Protein AF-W7E388-F1 (afdb_monomer)

Secondary structure (DSSP, 8-state):
--------HHHHHHHHHHHS---B-----EE-TTS-EEEE--BSSEEEEEE-TT--EEEEEEES---PPPTT---SEEEEEEEGGGTEEEEEETTTTEEEEEETTSSS---EEPEEES--TT-S----SEEE--TTSTT--EEEEEETTSTTT-EEEEEE-SSTTSEEEEEEEEE---GGGTT-EEEEEEEETTEEEEEEE-TTSSS-TTS-------PPEE-HHHHHHHHGGGT-----

Structure (mmCIF, N/CA/C/O backbone):
data_AF-W7E388-F1
#
_entry.id   AF-W7E388-F1
#
loop_
_atom_site.group_PDB
_atom_site.id
_atom_site.type_symbol
_atom_site.label_atom_id
_atom_site.label_alt_id
_atom_site.label_comp_id
_atom_site.label_asym_id
_atom_site.label_entity_id
_atom_site.label_seq_id
_atom_site.pdbx_PDB_ins_code
_atom_site.Cartn_x
_atom_site.Cartn_y
_atom_site.Cartn_z
_atom_site.occupancy
_atom_site.B_iso_or_equiv
_atom_site.auth_seq_id
_atom_site.auth_comp_id
_atom_site.auth_asym_id
_atom_site.auth_atom_id
_atom_site.pdbx_PDB_model_num
ATOM 1 N N . LYS A 1 1 ? -23.191 -12.454 -6.436 1.00 63.72 1 LYS A N 1
ATOM 2 C CA . LYS A 1 1 ? -23.818 -12.302 -5.099 1.00 63.72 1 LYS A CA 1
ATOM 3 C C . LYS A 1 1 ? -23.117 -11.145 -4.405 1.00 63.72 1 LYS A C 1
ATOM 5 O O . LYS A 1 1 ? -21.899 -11.193 -4.328 1.00 63.72 1 LYS A O 1
ATOM 10 N N . VAL A 1 2 ? -23.842 -10.106 -3.989 1.00 71.12 2 VAL A N 1
ATOM 11 C CA . VAL A 1 2 ? -23.267 -9.022 -3.173 1.00 71.12 2 VAL A CA 1
ATOM 12 C C . VAL A 1 2 ? -23.053 -9.572 -1.765 1.00 71.12 2 VAL A C 1
ATOM 14 O O . VAL A 1 2 ? -23.966 -10.197 -1.226 1.00 71.12 2 VAL A O 1
ATOM 17 N N . VAL A 1 3 ? -21.842 -9.422 -1.225 1.00 80.44 3 VAL A N 1
ATOM 18 C CA . VAL A 1 3 ? -21.468 -9.990 0.083 1.00 80.44 3 VAL A CA 1
ATOM 19 C C . VAL A 1 3 ? -21.814 -9.021 1.220 1.00 80.44 3 VAL A C 1
ATOM 21 O O . VAL A 1 3 ? -22.307 -9.467 2.246 1.00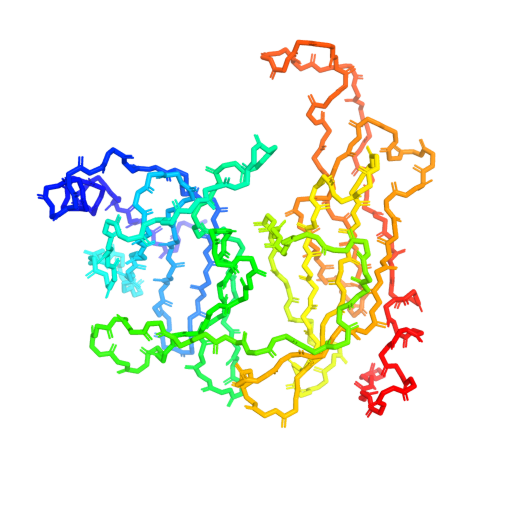 80.44 3 VAL A O 1
ATOM 24 N N . PHE A 1 4 ? -21.669 -7.712 0.984 1.00 87.88 4 PHE A N 1
ATOM 25 C CA . PHE A 1 4 ? -22.205 -6.618 1.802 1.00 87.88 4 PHE A CA 1
ATOM 26 C C . PHE A 1 4 ? -22.311 -5.334 0.954 1.00 87.88 4 PHE A C 1
ATOM 28 O O . PHE A 1 4 ? -21.778 -5.270 -0.158 1.00 87.88 4 PHE A O 1
ATOM 35 N N . LYS A 1 5 ? -22.999 -4.311 1.471 1.00 91.69 5 LYS A N 1
ATOM 36 C CA . LYS A 1 5 ? -23.001 -2.945 0.930 1.00 91.69 5 LYS A CA 1
ATOM 37 C C . LYS A 1 5 ? -22.758 -1.986 2.091 1.00 91.69 5 LYS A C 1
ATOM 39 O O . LYS A 1 5 ? -23.443 -2.088 3.099 1.00 91.69 5 LYS A O 1
ATOM 44 N N . ALA A 1 6 ? -21.826 -1.058 1.920 1.00 94.69 6 ALA A N 1
ATOM 45 C CA . ALA A 1 6 ? -21.515 -0.020 2.895 1.00 94.69 6 ALA A CA 1
ATOM 46 C C . ALA A 1 6 ? -21.690 1.360 2.247 1.00 94.69 6 ALA A C 1
ATOM 48 O O . ALA A 1 6 ? -21.279 1.558 1.102 1.00 94.69 6 ALA A O 1
ATOM 49 N N . ASP A 1 7 ? -22.318 2.296 2.958 1.00 95.56 7 ASP A N 1
ATOM 50 C CA . ASP A 1 7 ? -22.451 3.693 2.536 1.00 95.56 7 ASP A CA 1
ATOM 51 C C . ASP A 1 7 ? -21.439 4.557 3.297 1.00 95.56 7 ASP A C 1
ATOM 53 O O . ASP A 1 7 ? -21.481 4.658 4.522 1.00 95.56 7 ASP A O 1
ATOM 57 N N . LEU A 1 8 ? -20.515 5.173 2.562 1.00 97.12 8 LEU A N 1
ATOM 58 C CA . LEU A 1 8 ? -19.443 5.997 3.120 1.00 97.12 8 LEU A CA 1
ATOM 59 C C . LEU A 1 8 ? -19.825 7.482 3.232 1.00 97.12 8 LEU A C 1
ATOM 61 O O . LEU A 1 8 ? -19.011 8.277 3.694 1.00 97.12 8 LEU A O 1
ATOM 65 N N . THR A 1 9 ? -21.040 7.875 2.834 1.00 96.31 9 THR A N 1
ATOM 66 C CA . THR A 1 9 ? -21.463 9.285 2.794 1.00 96.31 9 THR A CA 1
ATOM 67 C C . THR A 1 9 ? -21.362 9.949 4.168 1.00 96.31 9 THR A C 1
ATOM 69 O O . THR A 1 9 ? -20.736 11.002 4.292 1.00 96.31 9 THR A O 1
ATOM 72 N N . GLU A 1 10 ? -21.902 9.320 5.220 1.00 96.81 10 GLU A N 1
ATOM 73 C CA . GLU A 1 10 ? -21.838 9.889 6.577 1.00 96.81 10 GLU A CA 1
ATOM 74 C C . GLU A 1 10 ? -20.414 9.875 7.142 1.00 96.81 10 GLU A C 1
ATOM 76 O O . GLU A 1 10 ? -20.035 10.791 7.869 1.00 96.81 10 GLU A O 1
ATOM 81 N N . PHE A 1 11 ? -19.591 8.888 6.773 1.00 97.69 11 PHE A N 1
ATOM 82 C CA . PHE A 1 11 ? -18.170 8.880 7.123 1.00 97.69 11 PHE A CA 1
ATOM 83 C C . PHE A 1 11 ? -17.456 10.107 6.538 1.00 97.69 11 PHE A C 1
ATOM 85 O O . PHE A 1 11 ? -16.829 10.860 7.283 1.00 97.69 11 PHE A O 1
ATOM 92 N N . LEU A 1 12 ? -17.609 10.368 5.236 1.00 97.62 12 LEU A N 1
ATOM 93 C CA . LEU A 1 12 ? -17.003 11.532 4.580 1.00 97.62 12 LEU A CA 1
ATOM 94 C C . LEU A 1 12 ? -17.521 12.854 5.172 1.00 97.62 12 LEU A C 1
ATOM 96 O O . LEU A 1 12 ? -16.734 13.766 5.435 1.00 97.62 12 LEU A O 1
ATOM 100 N N . ALA A 1 13 ? -18.828 12.947 5.441 1.00 97.12 13 ALA A N 1
ATOM 101 C CA . ALA A 1 13 ? -19.434 14.115 6.077 1.00 97.12 13 ALA A CA 1
ATOM 102 C C . ALA A 1 13 ? -18.913 14.336 7.507 1.00 97.12 13 ALA A C 1
ATOM 104 O O . ALA A 1 13 ? -18.642 15.474 7.898 1.00 97.12 13 ALA A O 1
ATOM 105 N N . THR A 1 14 ? -18.738 13.261 8.278 1.00 97.62 14 THR A N 1
ATOM 106 C CA . THR A 1 14 ? -18.179 13.309 9.635 1.00 97.62 14 THR A CA 1
ATOM 107 C C . THR A 1 14 ? -16.731 13.780 9.607 1.00 97.62 14 THR A C 1
ATOM 109 O O . THR A 1 14 ? -16.392 14.728 10.312 1.00 97.62 14 THR A O 1
ATOM 112 N N . VAL A 1 15 ? -15.894 13.215 8.731 1.00 97.56 15 VAL A N 1
ATOM 113 C CA . VAL A 1 15 ? -14.493 13.638 8.583 1.00 97.56 15 VAL A CA 1
ATOM 114 C C . VAL A 1 15 ? -14.403 15.120 8.218 1.00 97.56 15 VAL A C 1
ATOM 116 O O . VAL A 1 15 ? -13.640 15.858 8.840 1.00 97.56 15 VAL A O 1
ATOM 119 N N . GLN A 1 16 ? -15.208 15.595 7.265 1.00 97.12 16 GLN A N 1
ATOM 120 C CA . GLN A 1 16 ? -15.262 17.015 6.902 1.00 97.12 16 GLN A CA 1
ATOM 121 C C . GLN A 1 16 ? -15.661 17.902 8.092 1.00 97.12 16 GLN A C 1
ATOM 123 O O . GLN A 1 16 ? -15.082 18.976 8.275 1.00 97.12 16 GLN A O 1
ATOM 128 N N . ARG A 1 17 ? -16.634 17.470 8.902 1.00 97.31 17 ARG A N 1
ATOM 129 C CA . ARG A 1 17 ? -17.118 18.202 10.083 1.00 97.31 17 ARG A CA 1
ATOM 130 C C . ARG A 1 17 ? -16.056 18.283 11.182 1.00 97.31 17 ARG A C 1
ATOM 132 O O . ARG A 1 17 ? -15.898 19.334 11.791 1.00 97.31 17 ARG A O 1
ATOM 139 N N . GLU A 1 18 ? -15.325 17.196 11.414 1.00 96.25 18 GLU A N 1
ATOM 140 C CA . GLU A 1 18 ? -14.308 17.093 12.469 1.00 96.25 18 GLU A CA 1
ATOM 141 C C . GLU A 1 18 ? -12.978 17.755 12.095 1.00 96.25 18 GLU A C 1
ATOM 143 O O . GLU A 1 18 ? -12.290 18.311 12.949 1.00 96.25 18 GLU A O 1
ATOM 148 N N . THR A 1 19 ? -12.595 17.690 10.819 1.00 96.56 19 THR A N 1
ATOM 149 C CA . THR A 1 19 ? -11.269 18.134 10.358 1.00 96.56 19 THR A CA 1
ATOM 150 C C . THR A 1 19 ? -11.290 19.487 9.655 1.00 96.56 19 THR A C 1
ATOM 152 O O . THR A 1 19 ? -10.245 20.130 9.546 1.00 96.56 19 THR A O 1
ATOM 155 N N . GLY A 1 20 ? -12.455 19.916 9.160 1.00 95.94 20 GLY A N 1
ATOM 156 C CA . GLY A 1 20 ? -12.592 21.078 8.284 1.00 95.94 20 GLY A CA 1
ATOM 157 C C . GLY A 1 20 ? -12.127 20.838 6.842 1.00 95.94 20 GLY A C 1
ATOM 158 O O . GLY A 1 20 ? -12.204 21.759 6.032 1.00 95.94 20 GLY A O 1
ATOM 159 N N . LEU A 1 21 ? -11.689 19.624 6.484 1.00 93.94 21 LEU A N 1
ATOM 160 C CA . LEU A 1 21 ? -11.141 19.305 5.162 1.00 93.94 21 LEU A CA 1
ATOM 161 C C . LEU A 1 21 ? -12.102 18.467 4.312 1.00 93.94 21 LEU A C 1
ATOM 163 O O . LEU A 1 21 ? -12.565 17.404 4.736 1.00 93.94 21 LEU A O 1
ATOM 167 N N . ALA A 1 22 ? -12.312 18.903 3.068 1.00 91.38 22 ALA A N 1
ATOM 168 C CA . ALA A 1 22 ? -13.021 18.114 2.065 1.00 91.38 22 ALA A CA 1
ATOM 169 C C . ALA A 1 22 ? -12.192 16.882 1.738 1.00 91.38 22 ALA A C 1
ATOM 171 O O . ALA A 1 22 ? -11.027 16.999 1.363 1.00 91.38 22 ALA A O 1
ATOM 172 N N . THR A 1 23 ? -12.793 15.712 1.931 1.00 93.25 23 THR A N 1
ATOM 173 C CA . THR A 1 23 ? -12.083 14.436 1.929 1.00 93.25 23 THR A CA 1
ATOM 174 C C . THR A 1 23 ? -12.752 13.463 0.963 1.00 93.25 23 THR A C 1
ATOM 176 O O . THR A 1 23 ? -13.979 13.394 0.905 1.00 93.25 23 THR A O 1
ATOM 179 N N . ASN A 1 24 ? -11.952 12.748 0.169 1.00 93.12 24 ASN A N 1
ATOM 180 C CA . ASN A 1 24 ? -12.401 11.751 -0.808 1.00 93.12 24 ASN A CA 1
ATOM 181 C C . ASN A 1 24 ? -11.230 10.805 -1.162 1.00 93.12 24 ASN A C 1
ATOM 183 O O . ASN A 1 24 ? -10.229 10.761 -0.450 1.00 93.12 24 ASN A O 1
ATOM 187 N N . GLY A 1 25 ? -11.330 10.058 -2.263 1.00 92.31 25 GLY A N 1
ATOM 188 C CA . GLY A 1 25 ? -10.296 9.121 -2.702 1.00 92.31 25 GLY A CA 1
ATOM 189 C C . GLY A 1 25 ? -10.423 7.784 -1.989 1.00 92.31 25 GLY A C 1
ATOM 190 O O . GLY A 1 25 ? -9.479 7.326 -1.359 1.00 92.31 25 GLY A O 1
ATOM 191 N N . ILE A 1 26 ? -11.615 7.192 -2.044 1.00 94.38 26 ILE A N 1
ATOM 192 C CA . ILE A 1 26 ? -11.847 5.823 -1.588 1.00 94.38 26 ILE A CA 1
ATOM 193 C C . ILE A 1 26 ? -11.279 4.873 -2.646 1.00 94.38 26 ILE A C 1
ATOM 195 O O . ILE A 1 26 ? -11.956 4.580 -3.631 1.00 94.38 26 ILE A O 1
ATOM 199 N N . GLN A 1 27 ? -10.022 4.463 -2.480 1.00 90.06 27 GLN A N 1
ATOM 200 C CA . GLN A 1 27 ? -9.289 3.725 -3.519 1.00 90.06 27 GLN A CA 1
ATOM 201 C C . GLN A 1 27 ? -8.832 2.319 -3.118 1.00 90.06 27 GLN A C 1
ATOM 203 O O . GLN A 1 27 ? -8.543 1.523 -4.005 1.00 90.06 27 GLN A O 1
ATOM 208 N N . ASP A 1 28 ? -8.795 1.996 -1.821 1.00 94.75 28 ASP A N 1
ATOM 209 C CA . ASP A 1 28 ? -8.298 0.703 -1.335 1.00 94.75 28 ASP A CA 1
ATOM 210 C C . ASP A 1 28 ? -9.142 0.152 -0.171 1.00 94.75 28 ASP A C 1
ATOM 212 O O . ASP A 1 28 ? -9.912 0.881 0.463 1.00 94.75 28 ASP A O 1
ATOM 216 N N . ILE A 1 29 ? -9.021 -1.149 0.093 1.00 96.25 29 ILE A N 1
ATOM 217 C CA . ILE A 1 29 ? -9.723 -1.850 1.168 1.00 96.25 29 ILE A CA 1
ATOM 218 C C . ILE A 1 29 ? -8.917 -3.053 1.663 1.00 96.25 29 ILE A C 1
ATOM 220 O O . ILE A 1 29 ? -8.499 -3.911 0.892 1.00 96.25 29 ILE A O 1
ATOM 224 N N . ALA A 1 30 ? -8.784 -3.180 2.981 1.00 97.44 30 ALA A N 1
ATOM 225 C CA . ALA A 1 30 ? -8.218 -4.365 3.619 1.00 97.44 30 ALA A CA 1
ATOM 226 C C . ALA A 1 30 ? -9.222 -4.947 4.601 1.00 97.44 30 ALA A C 1
ATOM 228 O O . ALA A 1 30 ? -10.003 -4.223 5.214 1.00 97.44 30 ALA A O 1
ATOM 229 N N . THR A 1 31 ? -9.186 -6.267 4.748 1.00 97.12 31 THR A N 1
ATOM 230 C CA . THR A 1 31 ? -10.066 -7.003 5.656 1.00 97.12 31 THR A CA 1
ATOM 231 C C . THR A 1 31 ? -9.220 -7.674 6.722 1.00 97.12 31 THR A C 1
ATOM 233 O O . THR A 1 31 ? -8.235 -8.335 6.386 1.00 97.12 31 THR A O 1
ATOM 236 N N . ASP A 1 32 ? -9.580 -7.495 7.989 1.00 97.12 32 ASP A N 1
ATOM 237 C CA . ASP A 1 32 ? -8.907 -8.180 9.086 1.00 97.12 32 ASP A CA 1
ATOM 238 C C . ASP A 1 32 ? -9.418 -9.616 9.291 1.00 97.12 32 ASP A C 1
ATOM 240 O O . ASP A 1 32 ? -10.314 -10.107 8.602 1.00 97.12 32 ASP A O 1
ATOM 244 N N . SER A 1 33 ? -8.836 -10.314 10.265 1.00 95.62 33 SER A N 1
ATOM 245 C CA . SER A 1 33 ? -9.203 -11.692 10.610 1.00 95.62 33 SER A CA 1
ATOM 246 C C . SER A 1 33 ? -10.592 -11.840 11.246 1.00 95.62 33 SER A C 1
ATOM 248 O O . SER A 1 33 ? -11.076 -12.964 11.361 1.00 95.62 33 SER A O 1
ATOM 250 N N . GLN A 1 34 ? -11.236 -10.740 11.648 1.00 94.38 34 GLN A N 1
ATOM 251 C CA . GLN A 1 34 ? -12.588 -10.712 12.215 1.00 94.38 34 GLN A CA 1
ATOM 252 C C . GLN A 1 34 ? -13.649 -10.320 11.174 1.00 94.38 34 GLN A C 1
ATOM 254 O O . GLN A 1 34 ? -14.838 -10.294 11.487 1.00 94.38 34 GLN A O 1
ATOM 259 N N . GLY A 1 35 ? -13.236 -10.025 9.937 1.00 95.06 35 GLY A N 1
ATOM 260 C CA . GLY A 1 35 ? -14.130 -9.574 8.876 1.00 95.06 35 GLY A CA 1
ATOM 261 C C . GLY A 1 35 ? -14.472 -8.086 8.948 1.00 95.06 35 GLY A C 1
ATOM 262 O O . GLY A 1 35 ? -15.408 -7.661 8.277 1.00 95.06 35 GLY A O 1
ATOM 263 N N . TYR A 1 36 ? -13.740 -7.287 9.734 1.00 97.19 36 TYR A N 1
ATOM 264 C CA . TYR A 1 36 ? -13.818 -5.835 9.614 1.00 97.19 36 TYR A CA 1
ATOM 265 C C . TYR A 1 36 ? -13.061 -5.383 8.374 1.00 97.19 36 TYR A C 1
ATOM 267 O O . TYR A 1 36 ? -11.934 -5.817 8.125 1.00 97.19 36 TYR A O 1
ATOM 275 N N . HIS A 1 37 ? -13.660 -4.466 7.626 1.00 97.69 37 HIS A N 1
ATOM 276 C CA . HIS A 1 37 ? -13.024 -3.833 6.484 1.00 97.69 37 HIS A CA 1
ATOM 277 C C . HIS A 1 37 ? -12.552 -2.428 6.832 1.00 97.69 37 HIS A C 1
ATOM 279 O O . HIS A 1 37 ? -13.214 -1.700 7.569 1.00 97.69 37 HIS A O 1
ATOM 285 N N . TYR A 1 38 ? -11.422 -2.030 6.269 1.00 98.31 38 TYR A N 1
ATOM 286 C CA . TYR A 1 38 ? -10.811 -0.734 6.506 1.00 98.31 38 TYR A CA 1
ATOM 287 C C . TYR A 1 38 ? -10.590 -0.030 5.189 1.00 98.31 38 TYR A C 1
ATOM 289 O O . TYR A 1 38 ? -10.067 -0.630 4.254 1.00 98.31 38 TYR A O 1
ATOM 297 N N . VAL A 1 39 ? -10.999 1.231 5.132 1.00 97.69 39 VAL A N 1
ATOM 298 C CA . VAL A 1 39 ? -10.999 2.016 3.900 1.00 97.69 39 VAL A CA 1
ATOM 299 C C . VAL A 1 39 ? -10.371 3.381 4.183 1.00 97.69 39 VAL A C 1
ATOM 301 O O . VAL A 1 39 ? -10.898 4.112 5.028 1.00 97.69 39 VAL A O 1
ATOM 304 N N . PRO A 1 40 ? -9.252 3.735 3.529 1.00 97.19 40 PRO A N 1
ATOM 305 C CA . PRO A 1 40 ? -8.614 5.029 3.693 1.00 97.19 40 PRO A CA 1
ATOM 306 C C . PRO A 1 40 ? -9.264 6.091 2.804 1.00 97.19 40 PRO A C 1
ATOM 308 O O . PRO A 1 40 ? -9.970 5.795 1.839 1.00 97.19 40 PRO A O 1
ATOM 311 N N . THR A 1 41 ? -8.976 7.349 3.119 1.00 96.44 41 THR A N 1
ATOM 312 C CA . THR A 1 41 ? -9.220 8.483 2.227 1.00 96.44 41 THR A CA 1
ATOM 313 C C . THR A 1 41 ? -7.899 9.005 1.692 1.00 96.44 41 THR A C 1
ATOM 315 O O . THR A 1 41 ? -7.033 9.399 2.476 1.00 96.44 41 THR A O 1
ATOM 318 N N . SER A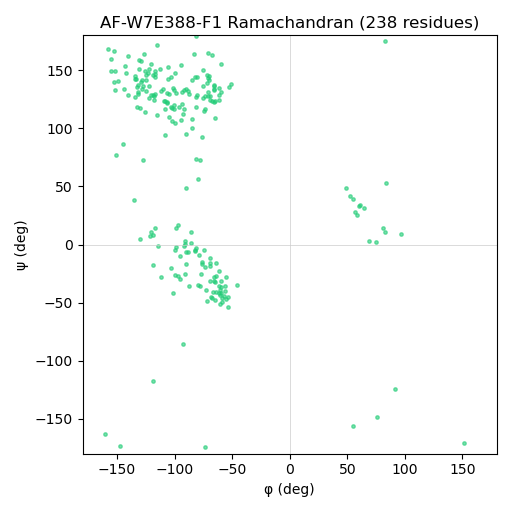 1 42 ? -7.760 9.052 0.371 1.00 95.38 42 SER A N 1
ATOM 319 C CA . SER A 1 42 ? -6.509 9.455 -0.272 1.00 95.38 42 SER A CA 1
ATOM 320 C C . SER A 1 42 ? -6.381 10.941 -0.550 1.00 95.38 42 SER A C 1
ATOM 322 O O . SER A 1 42 ? -5.263 11.405 -0.730 1.00 95.38 42 SER A O 1
ATOM 324 N N . PHE A 1 43 ? -7.466 11.714 -0.533 1.00 94.00 43 PHE A N 1
ATOM 325 C CA . PHE A 1 43 ? -7.425 13.164 -0.725 1.00 94.00 43 PHE A CA 1
ATOM 326 C C . PHE A 1 43 ? -8.098 13.885 0.437 1.00 94.00 43 PHE A C 1
ATOM 328 O O . PHE A 1 43 ? -9.152 13.453 0.900 1.00 94.00 43 PHE A O 1
ATOM 335 N N . GLY A 1 44 ? -7.534 15.017 0.860 1.00 93.94 44 GLY A N 1
ATOM 336 C CA . GLY A 1 44 ? -8.073 15.818 1.959 1.00 93.94 44 GLY A CA 1
ATOM 337 C C . GLY A 1 44 ? -7.476 15.422 3.301 1.00 93.94 44 GLY A C 1
ATOM 338 O O . GLY A 1 44 ? -6.260 15.476 3.462 1.00 93.94 44 GLY A O 1
ATOM 339 N N . ALA A 1 45 ? -8.315 15.066 4.275 1.00 95.19 45 ALA A N 1
ATOM 340 C CA . ALA A 1 45 ? -7.861 14.616 5.586 1.00 95.19 45 ALA A CA 1
ATOM 341 C C . ALA A 1 45 ? -7.137 13.258 5.527 1.00 95.19 45 ALA A C 1
ATOM 343 O O . ALA A 1 45 ? -7.273 12.477 4.583 1.00 95.19 45 ALA A O 1
ATOM 344 N N . LYS A 1 46 ? -6.389 12.946 6.589 1.00 95.75 46 LYS A N 1
ATOM 345 C CA . LYS A 1 46 ? -5.973 11.569 6.877 1.00 95.75 46 LYS A CA 1
ATOM 346 C C . LYS A 1 46 ? -7.105 10.902 7.645 1.00 95.75 46 LYS A C 1
ATOM 348 O O . LYS A 1 46 ? -7.314 11.243 8.811 1.00 95.75 46 LYS A O 1
ATOM 353 N N . ALA A 1 47 ? -7.829 9.982 7.018 1.00 97.31 47 ALA A N 1
ATOM 354 C CA . ALA A 1 47 ? -8.923 9.272 7.665 1.00 97.31 47 ALA A CA 1
ATOM 355 C C . ALA A 1 47 ? -9.008 7.805 7.231 1.00 97.31 47 ALA A C 1
ATOM 357 O O . ALA A 1 47 ? -8.575 7.434 6.141 1.00 97.31 47 ALA A O 1
ATOM 358 N N . LEU A 1 48 ? -9.569 6.983 8.118 1.00 98.12 48 LEU A N 1
ATOM 359 C CA . LEU A 1 48 ? -9.883 5.575 7.894 1.00 98.12 48 LEU A CA 1
ATOM 360 C C . LEU A 1 48 ? -11.293 5.293 8.411 1.00 98.12 48 LEU A C 1
ATOM 362 O O . LEU A 1 48 ? -11.602 5.549 9.581 1.00 98.12 48 LEU A O 1
ATOM 366 N N . ALA A 1 49 ? -12.126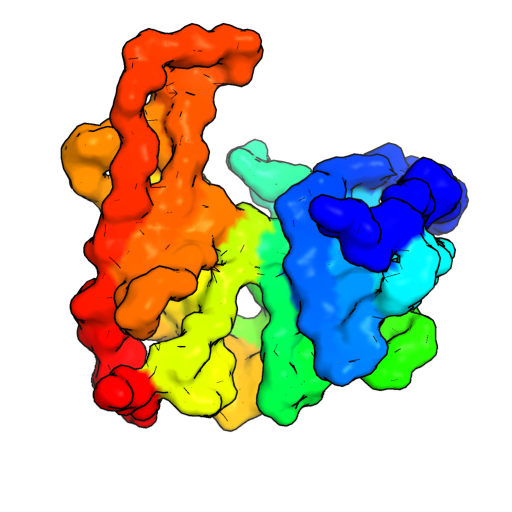 4.720 7.552 1.00 98.19 49 ALA A N 1
ATOM 367 C CA . ALA A 1 49 ? -13.355 4.072 7.971 1.00 98.19 49 ALA A CA 1
ATOM 368 C C . ALA A 1 49 ? -13.047 2.647 8.445 1.00 98.19 49 ALA A C 1
ATOM 370 O O . ALA A 1 49 ? -12.199 1.970 7.860 1.00 98.19 49 ALA A O 1
ATOM 371 N N . ARG A 1 50 ? -13.769 2.181 9.467 1.00 98.06 50 ARG A N 1
ATOM 372 C CA . ARG A 1 50 ? -13.918 0.753 9.772 1.00 98.06 50 ARG A CA 1
ATOM 373 C C . ARG A 1 50 ? -15.350 0.348 9.466 1.00 98.06 50 ARG A C 1
ATOM 375 O O . ARG A 1 50 ? -16.286 1.038 9.871 1.00 98.06 50 ARG A O 1
ATOM 382 N N . ILE A 1 51 ? -15.498 -0.768 8.776 1.00 97.88 51 ILE A N 1
ATOM 383 C CA . ILE A 1 51 ? -16.765 -1.317 8.321 1.00 97.88 51 ILE A CA 1
ATOM 384 C C . ILE A 1 51 ? -16.917 -2.702 8.941 1.00 97.88 51 ILE A C 1
ATOM 386 O O . ILE A 1 51 ? -15.993 -3.510 8.879 1.00 97.88 51 ILE A O 1
ATOM 390 N N . THR A 1 52 ? -18.047 -2.972 9.574 1.00 95.56 52 THR A N 1
ATOM 391 C CA . THR A 1 52 ? -18.378 -4.299 10.107 1.00 95.56 52 THR A CA 1
ATOM 392 C C . THR A 1 52 ? -18.680 -5.292 8.977 1.00 95.56 52 THR A C 1
ATOM 394 O O . THR A 1 52 ? -18.946 -4.899 7.840 1.00 95.56 52 THR A O 1
ATOM 397 N N . ALA A 1 53 ? -18.692 -6.591 9.286 1.00 90.06 53 ALA A N 1
ATOM 398 C CA . ALA A 1 53 ? -19.017 -7.634 8.307 1.00 90.06 53 ALA A CA 1
ATOM 399 C C . ALA A 1 53 ? -20.446 -7.515 7.724 1.00 90.06 53 ALA A C 1
ATOM 401 O O . ALA A 1 53 ? -20.713 -8.013 6.632 1.00 90.06 53 ALA A O 1
ATOM 402 N N . ASP A 1 54 ? -21.366 -6.853 8.434 1.00 90.56 54 ASP A N 1
ATOM 403 C CA . ASP A 1 54 ? -22.730 -6.542 7.987 1.00 90.56 54 ASP A CA 1
ATOM 404 C C . ASP A 1 54 ? -22.862 -5.174 7.286 1.00 90.56 54 ASP A C 1
ATOM 406 O O . ASP A 1 54 ? -23.935 -4.849 6.778 1.00 90.56 54 ASP A O 1
ATOM 410 N N . GLY A 1 55 ? -21.771 -4.408 7.171 1.00 95.00 55 GLY A N 1
ATOM 411 C CA . GLY A 1 55 ? -21.710 -3.170 6.389 1.00 95.00 55 GLY A CA 1
ATOM 412 C C . GLY A 1 55 ? -21.917 -1.872 7.177 1.00 95.00 55 GLY A C 1
ATOM 413 O O . GLY A 1 55 ? -22.029 -0.813 6.559 1.00 95.00 55 GLY A O 1
ATOM 414 N N . GLU A 1 56 ? -21.952 -1.914 8.512 1.00 96.44 56 GLU A N 1
ATOM 415 C CA . GLU A 1 56 ? -22.007 -0.717 9.358 1.00 96.44 56 GLU A CA 1
ATOM 416 C C . GLU A 1 56 ? -20.681 0.047 9.274 1.00 96.44 56 GLU A C 1
ATOM 418 O O . GLU A 1 56 ? -19.617 -0.502 9.555 1.00 96.44 56 GLU A O 1
ATOM 423 N N . VAL A 1 57 ? -20.741 1.330 8.917 1.00 98.00 57 VAL A N 1
ATOM 424 C CA . VAL A 1 57 ? -19.567 2.191 8.727 1.00 98.00 57 VAL A CA 1
ATOM 425 C C . VAL A 1 57 ? -19.365 3.093 9.939 1.00 98.00 57 VAL A C 1
ATOM 427 O O . VAL A 1 57 ? -20.300 3.748 10.396 1.00 98.00 57 VAL A O 1
ATOM 430 N N . ARG A 1 58 ? -18.123 3.200 10.421 1.00 96.94 58 ARG A N 1
ATOM 431 C CA . ARG A 1 58 ? -17.726 4.179 11.444 1.00 96.94 58 ARG A CA 1
ATOM 432 C C . ARG A 1 58 ? -16.416 4.865 11.077 1.00 96.94 58 ARG A C 1
ATOM 434 O O . ARG A 1 58 ? -15.498 4.223 10.567 1.00 96.94 58 ARG A O 1
ATOM 441 N N . THR A 1 59 ? -16.294 6.147 11.418 1.00 97.94 59 THR A N 1
ATOM 442 C CA . THR A 1 59 ? -15.004 6.853 11.426 1.00 97.94 59 THR A CA 1
ATOM 443 C C . THR A 1 59 ? -14.118 6.225 12.496 1.00 97.94 59 THR A C 1
ATOM 445 O O . THR A 1 59 ? -14.390 6.353 13.688 1.00 97.94 59 THR A O 1
ATOM 448 N N . TRP A 1 60 ? -13.079 5.501 12.084 1.00 98.06 60 TRP A N 1
ATOM 449 C CA . TRP A 1 60 ? -12.180 4.817 13.016 1.00 98.06 60 TRP A CA 1
ATOM 450 C C . TRP A 1 60 ? -10.944 5.650 13.337 1.00 98.06 60 TRP A C 1
ATOM 452 O O . TRP A 1 60 ? -10.417 5.570 14.443 1.00 98.06 60 TRP A O 1
ATOM 462 N N . TYR A 1 61 ? -10.508 6.478 12.391 1.00 98.19 61 TYR A N 1
ATOM 463 C CA . TYR A 1 61 ? -9.457 7.469 12.578 1.00 98.19 61 TYR A CA 1
ATOM 464 C C . TYR A 1 61 ? -9.717 8.671 11.669 1.00 98.19 61 TYR A C 1
ATOM 466 O O . TYR A 1 61 ? -10.108 8.490 10.516 1.00 98.19 61 TYR A O 1
ATOM 474 N N . ALA A 1 62 ? -9.460 9.881 12.167 1.00 97.25 62 ALA A N 1
ATOM 475 C CA . ALA A 1 62 ? -9.476 11.107 11.377 1.00 97.25 62 ALA A CA 1
ATOM 476 C C . ALA A 1 62 ? -8.531 12.158 11.979 1.00 97.25 62 ALA A C 1
ATOM 478 O O . ALA A 1 62 ? -8.464 12.339 13.196 1.00 97.25 62 ALA A O 1
ATOM 479 N N . THR A 1 63 ? -7.800 12.883 11.133 1.00 96.38 63 THR A N 1
ATOM 480 C CA . THR A 1 63 ? -7.044 14.069 11.545 1.00 96.38 63 THR A CA 1
ATOM 481 C C . THR A 1 63 ? -6.885 15.074 10.406 1.00 96.38 63 THR A C 1
ATOM 483 O O . THR A 1 63 ? -6.756 14.706 9.238 1.00 96.38 63 THR A O 1
ATOM 486 N N . ASN A 1 64 ? -6.816 16.359 10.760 1.00 93.19 64 ASN A N 1
ATOM 487 C CA . ASN A 1 64 ? -6.443 17.443 9.848 1.00 93.19 64 ASN A CA 1
ATOM 488 C C . ASN A 1 64 ? -4.920 17.655 9.742 1.00 93.19 64 ASN A C 1
ATOM 490 O O . ASN A 1 64 ? -4.465 18.540 9.018 1.00 93.19 64 ASN A O 1
ATOM 494 N N . LYS A 1 65 ? -4.109 16.852 10.446 1.00 91.56 65 LYS A N 1
ATOM 495 C CA . LYS A 1 65 ? -2.640 16.918 10.407 1.00 91.56 65 LYS A CA 1
ATOM 496 C C . LYS A 1 65 ? -2.092 16.250 9.144 1.00 91.56 65 LYS A C 1
ATOM 498 O O . LYS A 1 65 ? -1.515 15.165 9.190 1.00 91.56 65 LYS A O 1
ATOM 503 N N . ILE A 1 66 ? -2.274 16.917 8.010 1.00 85.00 66 ILE A N 1
ATOM 504 C CA . ILE A 1 66 ? -1.932 16.378 6.689 1.00 85.00 66 ILE A CA 1
ATOM 505 C C . ILE A 1 66 ? -0.504 16.690 6.242 1.00 85.00 66 ILE A C 1
ATOM 507 O O . ILE A 1 66 ? -0.090 16.151 5.234 1.00 85.00 66 ILE A O 1
ATOM 511 N N . GLY A 1 67 ? 0.265 17.508 6.970 1.00 85.12 67 GLY A N 1
ATOM 512 C CA . GLY A 1 67 ? 1.651 17.840 6.609 1.00 85.12 67 GLY A CA 1
ATOM 513 C C . GLY A 1 67 ? 1.807 18.415 5.190 1.00 85.12 67 GLY A C 1
ATOM 514 O O . GLY A 1 67 ? 0.873 18.983 4.630 1.00 85.12 67 GLY A O 1
ATOM 515 N N . THR A 1 68 ? 3.005 18.275 4.613 1.00 83.88 68 THR A N 1
ATOM 516 C CA . THR A 1 68 ? 3.286 18.677 3.224 1.00 83.88 68 THR A CA 1
ATOM 517 C C . THR A 1 68 ? 3.063 17.503 2.278 1.00 83.88 68 THR A C 1
ATOM 519 O O . THR A 1 68 ? 3.796 16.509 2.337 1.00 83.88 68 THR A O 1
ATOM 522 N N . LEU A 1 69 ? 2.096 17.650 1.375 1.00 80.50 69 LEU A N 1
ATOM 523 C CA . LEU A 1 69 ? 1.786 16.663 0.343 1.00 80.50 69 LEU A CA 1
ATOM 524 C C . LEU A 1 69 ? 2.874 16.615 -0.751 1.00 80.50 69 LEU A C 1
ATOM 526 O O . LEU A 1 69 ? 3.456 17.656 -1.075 1.00 80.50 69 LEU A O 1
ATOM 530 N N . PRO A 1 70 ? 3.167 15.438 -1.336 1.00 70.12 70 PRO A N 1
ATOM 531 C CA . PRO A 1 70 ? 4.038 15.339 -2.505 1.00 70.12 70 PRO A CA 1
ATOM 532 C C . PRO A 1 70 ? 3.450 16.111 -3.703 1.00 70.12 70 PRO A C 1
ATOM 534 O O . PRO A 1 70 ? 2.267 15.954 -4.000 1.00 70.12 70 PRO A O 1
ATOM 537 N N . PRO A 1 71 ? 4.245 16.912 -4.437 1.00 66.62 71 PRO A N 1
ATOM 538 C CA . PRO A 1 71 ? 3.725 17.753 -5.521 1.00 66.62 71 PRO A CA 1
ATOM 539 C C . PRO A 1 71 ? 3.162 16.951 -6.704 1.00 66.62 71 PRO A C 1
ATOM 541 O O . PRO A 1 71 ? 2.223 17.400 -7.351 1.00 66.62 71 PRO A O 1
ATOM 544 N N . TYR A 1 72 ? 3.711 15.763 -6.974 1.00 66.62 72 TYR A N 1
ATOM 545 C CA . TYR A 1 72 ? 3.293 14.902 -8.091 1.00 66.62 72 TYR A CA 1
ATOM 546 C C . TYR A 1 72 ? 2.263 13.839 -7.689 1.00 66.62 72 TYR A C 1
ATOM 548 O O . TYR A 1 72 ? 1.695 13.179 -8.552 1.00 66.62 72 TYR A O 1
ATOM 556 N N . PHE A 1 73 ? 2.020 13.675 -6.387 1.00 73.12 73 PHE A N 1
ATOM 557 C CA . PHE A 1 73 ? 1.058 12.715 -5.854 1.00 73.12 73 PHE A CA 1
ATOM 558 C C . PHE A 1 73 ? 0.500 13.241 -4.527 1.00 73.12 73 PHE A C 1
ATOM 560 O O . PHE A 1 73 ? 0.968 12.841 -3.460 1.00 73.12 73 PHE A O 1
ATOM 567 N N . PRO A 1 74 ? -0.431 14.215 -4.569 1.00 82.38 74 PRO A N 1
ATOM 568 C CA . PRO A 1 74 ? -0.866 14.948 -3.387 1.00 82.38 74 PRO A CA 1
ATOM 569 C C . PRO A 1 74 ? -1.886 14.147 -2.568 1.00 82.38 74 PRO A C 1
ATOM 571 O O . PRO A 1 74 ? -3.005 14.604 -2.328 1.00 82.38 74 PRO A O 1
ATOM 574 N N . THR A 1 75 ? -1.506 12.941 -2.157 1.00 89.56 75 THR A N 1
ATOM 575 C CA . THR A 1 75 ? -2.357 12.017 -1.416 1.00 89.56 75 THR A CA 1
ATOM 576 C C . THR A 1 75 ? -1.966 11.930 0.055 1.00 89.56 75 THR A C 1
ATOM 578 O O . THR A 1 75 ? -0.814 12.169 0.421 1.00 89.56 75 THR A O 1
ATOM 581 N N . THR A 1 76 ? -2.937 11.612 0.914 1.00 94.06 76 THR A N 1
ATOM 582 C CA . THR A 1 76 ? -2.746 11.370 2.349 1.00 94.06 76 THR A CA 1
ATOM 583 C C . THR A 1 76 ? -2.512 9.891 2.639 1.00 94.06 76 THR A C 1
ATOM 585 O O . THR A 1 76 ? -1.358 9.476 2.727 1.00 94.06 76 THR A O 1
ATOM 588 N N . TYR A 1 77 ? -3.582 9.107 2.798 1.00 95.94 77 TYR A N 1
ATOM 589 C CA . TYR A 1 77 ? -3.515 7.658 2.984 1.00 95.94 77 TYR A CA 1
ATOM 590 C C . TYR A 1 77 ? -3.964 6.936 1.720 1.00 95.94 77 TYR A C 1
ATOM 592 O O . TYR A 1 77 ? -5.084 7.133 1.256 1.00 95.94 77 TYR A O 1
ATOM 600 N N . THR A 1 78 ? -3.093 6.103 1.166 1.00 94.94 78 THR A N 1
ATOM 601 C CA . THR A 1 78 ? -3.324 5.372 -0.089 1.00 94.94 78 THR A CA 1
ATOM 602 C C . THR A 1 78 ? -3.278 3.874 0.169 1.00 94.94 78 THR A C 1
ATOM 604 O O . THR A 1 78 ? -4.112 3.390 0.933 1.00 94.94 78 THR A O 1
ATOM 607 N N . GLY A 1 79 ? -2.334 3.147 -0.434 1.00 95.62 79 GLY A N 1
ATOM 608 C CA . GLY A 1 79 ? -2.258 1.697 -0.349 1.00 95.62 79 GLY A CA 1
ATOM 609 C C . GLY A 1 79 ? -2.311 1.190 1.091 1.00 95.62 79 GLY A C 1
ATOM 610 O O . GLY A 1 79 ? -1.691 1.764 1.995 1.00 95.62 79 GLY A O 1
ATOM 611 N N . LEU A 1 80 ? -3.067 0.114 1.296 1.00 97.75 80 LEU A N 1
ATOM 612 C CA . LEU A 1 80 ? -3.369 -0.440 2.610 1.00 97.75 80 LEU A CA 1
ATOM 613 C C . LEU A 1 80 ? -3.439 -1.968 2.550 1.00 97.75 80 LEU A C 1
ATOM 615 O O . LEU A 1 80 ? -4.103 -2.548 1.702 1.00 97.75 80 LEU A O 1
ATOM 619 N N . ILE A 1 81 ? -2.795 -2.634 3.511 1.00 98.19 81 ILE A N 1
ATOM 620 C CA . ILE A 1 81 ? -2.936 -4.083 3.710 1.00 98.19 81 ILE A CA 1
ATOM 621 C C . ILE A 1 81 ? -3.215 -4.424 5.167 1.00 98.19 81 ILE A C 1
ATOM 623 O O . ILE A 1 81 ? -2.878 -3.669 6.079 1.00 98.19 81 ILE A O 1
ATOM 627 N N . PHE A 1 82 ? -3.790 -5.606 5.384 1.00 98.25 82 PHE A N 1
ATOM 628 C CA . PHE A 1 82 ? -3.834 -6.249 6.691 1.00 98.25 82 PHE A CA 1
ATOM 629 C C . PHE A 1 82 ? -2.689 -7.258 6.812 1.00 98.25 82 PHE A C 1
ATOM 631 O O . PHE A 1 82 ? -2.599 -8.238 6.069 1.00 98.25 82 PHE A O 1
ATOM 638 N N . HIS A 1 83 ? -1.803 -7.028 7.774 1.00 97.81 83 HIS A N 1
ATOM 639 C CA . HIS A 1 83 ? -0.718 -7.933 8.106 1.00 97.81 83 HIS A CA 1
ATOM 640 C C . HIS A 1 83 ? -1.179 -8.931 9.173 1.00 97.81 83 HIS A C 1
ATOM 642 O O . HIS A 1 83 ? -1.137 -8.662 10.376 1.00 97.81 83 HIS A O 1
ATOM 648 N N . THR A 1 84 ? -1.628 -10.103 8.718 1.00 95.94 84 THR A N 1
ATOM 649 C CA . THR A 1 84 ? -2.206 -11.149 9.573 1.00 95.94 84 THR A CA 1
ATOM 650 C C . THR A 1 84 ? -1.318 -11.565 10.751 1.00 95.94 84 THR A C 1
ATOM 652 O O . THR A 1 84 ? -1.856 -11.633 11.856 1.00 95.94 84 THR A O 1
ATOM 655 N N . PRO A 1 85 ? 0.007 -11.793 10.594 1.00 95.69 85 PRO A N 1
ATOM 656 C CA . PRO A 1 85 ? 0.839 -12.237 11.716 1.00 95.69 85 PRO A CA 1
ATOM 657 C C . PRO A 1 85 ? 0.856 -11.264 12.902 1.00 95.69 85 PRO A C 1
ATOM 659 O O . PRO A 1 85 ? 0.819 -11.703 14.048 1.00 95.69 85 PRO A O 1
ATOM 662 N N . SER A 1 86 ? 0.833 -9.951 12.641 1.00 96.25 86 SER A N 1
ATOM 663 C CA . SER A 1 86 ? 0.887 -8.928 13.697 1.00 96.25 86 SER A CA 1
ATOM 664 C C . SER A 1 86 ? -0.474 -8.322 14.062 1.00 96.25 86 SER A C 1
ATOM 666 O O . SER A 1 86 ? -0.553 -7.555 15.016 1.00 96.25 86 SER A O 1
ATOM 668 N N . ASN A 1 87 ? -1.557 -8.676 13.357 1.00 96.62 87 ASN A N 1
ATOM 669 C CA . ASN A 1 87 ? -2.882 -8.043 13.475 1.00 96.62 87 ASN A CA 1
ATOM 670 C C . ASN A 1 87 ? -2.840 -6.513 13.320 1.00 96.62 87 ASN A C 1
ATOM 672 O O . ASN A 1 87 ? -3.502 -5.776 14.051 1.00 96.62 87 ASN A O 1
ATOM 676 N N . LYS A 1 88 ? -2.043 -6.033 12.363 1.00 98.12 88 LYS A N 1
ATOM 677 C CA . LYS A 1 88 ? -1.930 -4.606 12.065 1.00 98.12 88 LYS A CA 1
ATOM 678 C C . LYS A 1 88 ? -2.406 -4.305 10.658 1.00 98.12 88 LYS A C 1
ATOM 680 O O . LYS A 1 88 ? -2.188 -5.096 9.742 1.00 98.12 88 LYS A O 1
ATOM 685 N N . LEU A 1 89 ? -2.989 -3.130 10.472 1.00 98.50 89 LEU A N 1
ATOM 686 C CA . LEU A 1 89 ? -3.014 -2.508 9.153 1.00 98.50 89 LEU A CA 1
ATOM 687 C C . LEU A 1 89 ? -1.680 -1.831 8.908 1.00 98.50 89 LEU A C 1
ATOM 689 O O . LEU A 1 89 ? -1.116 -1.253 9.834 1.00 98.50 89 LEU A O 1
ATOM 693 N N . ILE A 1 90 ? -1.223 -1.868 7.666 1.00 98.62 90 ILE A N 1
ATOM 694 C CA . ILE A 1 90 ? -0.103 -1.067 7.179 1.00 98.62 90 ILE A CA 1
ATOM 695 C C . ILE A 1 90 ? -0.657 -0.166 6.094 1.00 98.62 90 ILE A C 1
ATOM 697 O O . ILE A 1 90 ? -1.323 -0.655 5.185 1.00 98.62 90 ILE A O 1
ATOM 701 N N . VAL A 1 91 ? -0.399 1.132 6.209 1.00 98.31 91 VAL A N 1
ATOM 702 C CA . VAL A 1 91 ? -0.940 2.160 5.320 1.00 98.31 91 VAL A CA 1
ATOM 703 C C . VAL A 1 91 ? 0.189 3.062 4.865 1.00 98.31 91 VAL A C 1
ATOM 705 O O . VAL A 1 91 ? 1.032 3.460 5.670 1.00 98.31 91 VAL A O 1
ATOM 708 N N . THR A 1 92 ? 0.210 3.411 3.588 1.00 97.19 92 THR A N 1
ATOM 709 C CA . THR A 1 92 ? 1.101 4.457 3.085 1.00 97.19 92 THR A CA 1
ATOM 710 C C . THR A 1 92 ? 0.662 5.825 3.608 1.00 97.19 92 THR A C 1
ATOM 712 O O . THR A 1 92 ? -0.492 6.209 3.446 1.00 97.19 92 THR A O 1
ATOM 715 N N . ASP A 1 93 ? 1.586 6.582 4.203 1.00 95.75 93 ASP A N 1
ATOM 716 C CA . ASP A 1 93 ? 1.397 7.976 4.617 1.00 95.75 93 ASP A CA 1
ATOM 717 C C . ASP A 1 93 ? 2.211 8.892 3.694 1.00 95.75 93 ASP A C 1
ATOM 719 O O . ASP A 1 93 ? 3.401 9.137 3.920 1.00 95.75 93 ASP A O 1
ATOM 723 N N . GLY A 1 94 ? 1.559 9.405 2.647 1.00 91.94 94 GLY A N 1
ATOM 724 C CA . GLY A 1 94 ? 2.181 10.272 1.641 1.00 91.94 94 GLY A CA 1
ATOM 725 C C . GLY A 1 94 ? 2.857 11.517 2.236 1.00 91.94 94 GLY A C 1
ATOM 726 O O . GLY A 1 94 ? 4.018 11.799 1.918 1.00 91.94 94 GLY A O 1
ATOM 727 N N . PRO A 1 95 ? 2.205 12.264 3.148 1.00 91.38 95 PRO A N 1
ATOM 728 C CA . PRO A 1 95 ? 2.822 13.412 3.795 1.00 91.38 95 PRO A CA 1
ATOM 729 C C . PRO A 1 95 ? 4.069 13.086 4.604 1.00 91.38 95 PRO A C 1
ATOM 731 O O . PRO A 1 95 ? 5.055 13.829 4.527 1.00 91.38 95 PRO A O 1
ATOM 734 N N . ALA A 1 96 ? 4.026 12.000 5.377 1.00 91.69 96 ALA A N 1
ATOM 735 C CA . ALA A 1 96 ? 5.156 11.558 6.181 1.00 91.69 96 ALA A CA 1
ATOM 736 C C . ALA A 1 96 ? 6.244 10.878 5.332 1.00 91.69 96 ALA A C 1
ATOM 738 O O . ALA A 1 96 ? 7.381 10.770 5.784 1.00 91.69 96 ALA A O 1
ATOM 739 N N . GLY A 1 97 ? 5.919 10.466 4.102 1.00 92.38 97 GLY A N 1
ATOM 740 C CA . GLY A 1 97 ? 6.837 9.785 3.193 1.00 92.38 97 GLY A CA 1
ATOM 741 C C . GLY A 1 97 ? 7.274 8.417 3.713 1.00 92.38 97 GLY A C 1
ATOM 742 O O . GLY A 1 97 ? 8.414 8.021 3.481 1.00 92.38 97 GLY A O 1
ATOM 743 N N . THR A 1 98 ? 6.398 7.736 4.456 1.00 94.88 98 THR A N 1
ATOM 744 C CA . THR A 1 98 ? 6.655 6.450 5.119 1.00 94.88 98 THR A CA 1
ATOM 745 C C . THR A 1 98 ? 5.376 5.604 5.173 1.00 94.88 98 THR A C 1
ATOM 747 O O . THR A 1 98 ? 4.343 5.980 4.618 1.00 94.88 98 THR A O 1
ATOM 750 N N . PHE A 1 99 ? 5.431 4.467 5.859 1.00 98.06 99 PHE A N 1
ATOM 751 C CA . PHE A 1 99 ? 4.262 3.710 6.286 1.00 98.06 99 PHE A CA 1
ATOM 752 C C . PHE A 1 99 ? 3.862 4.078 7.714 1.00 98.06 99 PHE A C 1
ATOM 754 O O . PHE A 1 99 ? 4.692 4.453 8.547 1.00 98.06 99 PHE A O 1
ATOM 761 N N . VAL A 1 100 ? 2.586 3.894 8.017 1.00 98.31 100 VAL A N 1
ATOM 762 C CA . VAL A 1 100 ? 2.060 3.865 9.379 1.00 98.31 100 VAL A CA 1
ATOM 763 C C . VAL A 1 100 ? 1.353 2.541 9.617 1.00 98.31 100 VAL A C 1
ATOM 765 O O . VAL A 1 100 ? 0.804 1.942 8.691 1.00 98.31 100 VAL A O 1
ATOM 768 N N . THR A 1 101 ? 1.347 2.090 10.866 1.00 98.69 101 THR A N 1
ATOM 769 C CA . THR A 1 101 ? 0.568 0.929 11.284 1.00 98.69 101 THR A CA 1
ATOM 770 C C . THR A 1 101 ? -0.562 1.307 12.223 1.00 98.69 101 THR A C 1
ATOM 772 O O . THR A 1 101 ? -0.463 2.278 12.971 1.00 98.69 101 THR A O 1
ATOM 775 N N . PHE A 1 102 ? -1.634 0.520 12.191 1.00 98.69 102 PHE A N 1
ATOM 776 C CA . PHE A 1 102 ? -2.746 0.613 13.131 1.00 98.69 102 PHE A CA 1
ATOM 777 C C . PHE A 1 102 ? -3.025 -0.764 13.729 1.00 98.69 102 PHE A C 1
ATOM 779 O O . PHE A 1 102 ? -3.116 -1.743 12.990 1.00 98.69 102 PHE A O 1
ATOM 786 N N . ASP A 1 103 ? -3.204 -0.841 15.046 1.00 97.75 103 ASP A N 1
ATOM 787 C CA . ASP A 1 103 ? -3.680 -2.057 15.714 1.00 97.75 103 ASP A CA 1
ATOM 788 C C . ASP A 1 103 ? -5.184 -2.228 15.457 1.00 97.75 103 ASP A C 1
ATOM 790 O O . ASP A 1 103 ? -5.989 -1.408 15.905 1.00 97.75 103 ASP A O 1
ATOM 794 N N . THR A 1 104 ? -5.582 -3.284 14.740 1.00 97.00 104 THR A N 1
ATOM 795 C CA . THR A 1 104 ? -6.994 -3.503 14.381 1.00 97.00 104 THR A CA 1
ATOM 796 C C . THR A 1 104 ? -7.870 -3.854 15.578 1.00 97.00 104 THR A C 1
ATOM 798 O O . THR A 1 104 ? -9.087 -3.661 15.523 1.00 97.00 104 THR A O 1
ATOM 801 N N . LYS A 1 105 ? -7.272 -4.297 16.692 1.00 95.75 105 LYS A N 1
ATOM 802 C CA . LYS A 1 105 ? -7.987 -4.605 17.939 1.00 95.75 105 LYS A CA 1
ATOM 803 C C . LYS A 1 105 ? -8.390 -3.350 18.708 1.00 95.75 105 LYS A C 1
ATOM 805 O O . LYS A 1 105 ? -9.227 -3.428 19.608 1.00 95.75 105 LYS A O 1
ATOM 810 N N . ALA A 1 106 ? -7.819 -2.194 18.372 1.00 96.19 106 ALA A N 1
ATOM 811 C CA . ALA A 1 106 ? -8.146 -0.945 19.034 1.00 96.19 106 ALA A CA 1
ATOM 812 C C . ALA A 1 106 ? -9.571 -0.472 18.685 1.00 96.19 106 ALA A C 1
ATOM 814 O O . ALA A 1 106 ? -10.050 -0.555 17.548 1.00 96.19 106 ALA A O 1
ATOM 815 N N . ALA A 1 107 ? -10.268 0.085 19.679 1.00 94.88 107 ALA A N 1
ATOM 816 C CA . ALA A 1 107 ? -11.599 0.656 19.473 1.00 94.88 107 ALA A CA 1
ATOM 817 C C . ALA A 1 107 ? -11.571 1.829 18.475 1.00 94.88 107 ALA A C 1
ATOM 819 O O . ALA A 1 107 ? -12.489 1.951 17.662 1.00 94.88 107 ALA A O 1
ATOM 820 N N . VAL A 1 108 ? -10.491 2.616 18.517 1.00 96.69 108 VAL A N 1
ATOM 821 C CA . VAL A 1 108 ? -10.176 3.772 17.665 1.00 96.69 108 VAL A CA 1
ATOM 822 C C . VAL A 1 108 ? -8.772 3.572 17.095 1.00 96.69 108 VAL A C 1
ATOM 824 O O . VAL A 1 108 ? -7.888 3.085 17.801 1.00 96.69 108 VAL A O 1
ATOM 827 N N . GLY A 1 109 ? -8.562 3.940 15.835 1.00 96.88 109 GLY A N 1
ATOM 828 C CA . GLY A 1 109 ? -7.266 3.830 15.180 1.00 96.88 109 GLY A CA 1
ATOM 829 C C . GLY A 1 109 ? -6.273 4.852 15.730 1.00 96.88 109 GLY A C 1
ATOM 830 O O . GLY A 1 109 ? -6.573 6.041 15.813 1.00 96.88 109 GLY A O 1
ATOM 831 N N . ILE A 1 110 ? -5.070 4.400 16.080 1.00 97.44 110 ILE A N 1
ATOM 832 C CA . ILE A 1 110 ? -3.950 5.264 16.466 1.00 97.44 110 ILE A CA 1
ATOM 833 C C . ILE A 1 110 ?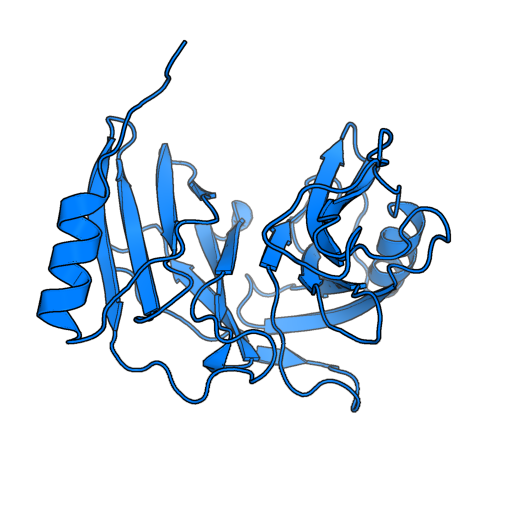 -2.758 4.889 15.578 1.00 97.44 110 ILE A C 1
ATOM 835 O O . ILE A 1 110 ? -2.275 3.761 15.697 1.00 97.44 110 ILE A O 1
ATOM 839 N N . PRO A 1 111 ? -2.291 5.785 14.689 1.00 97.81 111 PRO A N 1
ATOM 840 C CA . PRO A 1 111 ? -1.186 5.473 13.796 1.00 97.81 111 PRO A CA 1
ATOM 841 C C . PRO A 1 111 ? 0.132 5.402 14.565 1.00 97.81 111 PRO A C 1
ATOM 843 O O . PRO A 1 111 ? 0.425 6.252 15.409 1.00 97.81 111 PRO A O 1
ATOM 846 N N . GLN A 1 112 ? 0.956 4.423 14.212 1.00 98.19 112 GLN A N 1
ATOM 847 C CA . GLN A 1 112 ? 2.349 4.316 14.633 1.00 98.19 112 GLN A CA 1
ATOM 848 C C . GLN A 1 112 ? 3.245 4.378 13.401 1.00 98.19 112 GLN A C 1
ATOM 850 O O . GLN A 1 112 ? 3.074 3.587 12.476 1.00 98.19 112 GLN A O 1
ATOM 855 N N . ASN A 1 113 ? 4.195 5.309 13.381 1.00 97.62 113 ASN A N 1
ATOM 856 C CA . ASN A 1 113 ? 5.113 5.452 12.254 1.00 97.62 113 ASN A CA 1
ATOM 857 C C . ASN A 1 113 ? 6.021 4.227 12.129 1.00 97.62 113 ASN A C 1
ATOM 859 O O . ASN A 1 113 ? 6.583 3.768 13.122 1.00 97.62 113 ASN A O 1
ATOM 863 N N . VAL A 1 114 ? 6.222 3.772 10.895 1.00 98.44 114 VAL A N 1
ATOM 864 C CA . VAL A 1 114 ? 7.233 2.770 10.562 1.00 98.44 114 VAL A CA 1
ATOM 865 C C . VAL A 1 114 ? 8.550 3.480 10.280 1.00 98.44 114 VAL A C 1
ATOM 867 O O . VAL A 1 114 ? 8.606 4.434 9.499 1.00 98.44 114 VAL A O 1
ATOM 870 N N . THR A 1 115 ? 9.627 3.022 10.915 1.00 98.00 115 THR A N 1
ATOM 871 C CA . THR A 1 115 ? 10.969 3.553 10.644 1.00 98.00 115 THR A CA 1
ATOM 872 C C . THR A 1 115 ? 11.539 2.892 9.399 1.00 98.00 115 THR A C 1
ATOM 874 O O . THR A 1 115 ? 11.748 1.681 9.390 1.00 98.00 115 THR A O 1
ATOM 877 N N . ILE A 1 116 ? 11.826 3.674 8.358 1.00 97.62 116 ILE A N 1
ATOM 878 C CA . ILE A 1 116 ? 12.425 3.136 7.134 1.00 97.62 116 ILE A CA 1
ATOM 879 C C . ILE A 1 116 ? 13.946 3.207 7.209 1.00 97.62 116 ILE A C 1
ATOM 881 O O . ILE A 1 116 ? 14.520 4.244 7.540 1.00 97.62 116 ILE A O 1
ATOM 885 N N . THR A 1 117 ? 14.609 2.110 6.858 1.00 97.19 117 THR A N 1
ATOM 886 C CA . THR A 1 117 ? 16.068 2.004 6.826 1.00 97.19 117 THR A CA 1
ATOM 887 C C . THR A 1 117 ? 16.574 1.660 5.426 1.00 97.19 117 THR A C 1
ATOM 889 O O . THR A 1 117 ? 15.866 1.065 4.613 1.00 97.19 117 THR A O 1
ATOM 892 N N . ARG A 1 118 ? 17.830 2.037 5.145 1.00 95.25 118 ARG A N 1
ATOM 893 C CA . ARG A 1 118 ? 18.539 1.769 3.877 1.00 95.25 118 ARG A CA 1
ATOM 894 C C . ARG A 1 118 ? 17.857 2.326 2.621 1.00 95.25 118 ARG A C 1
ATOM 896 O O . ARG A 1 118 ? 18.101 1.818 1.529 1.00 95.25 118 ARG A O 1
ATOM 903 N N . LEU A 1 119 ? 17.046 3.376 2.764 1.00 94.69 119 LEU A N 1
ATOM 904 C CA . LEU A 1 119 ? 16.531 4.110 1.611 1.00 94.69 119 LEU A CA 1
ATOM 905 C C . LEU A 1 119 ? 17.697 4.691 0.793 1.00 94.69 119 LEU A C 1
ATOM 907 O O . LEU A 1 119 ? 18.592 5.316 1.372 1.00 94.69 119 LEU A O 1
ATOM 911 N N . PRO A 1 120 ? 17.705 4.491 -0.533 1.00 93.06 120 PRO A N 1
ATOM 912 C CA . PRO A 1 120 ? 18.660 5.132 -1.426 1.00 93.06 120 PRO A CA 1
ATOM 913 C C . PRO A 1 120 ? 18.580 6.663 -1.374 1.00 93.06 120 PRO A C 1
ATOM 915 O O . PRO A 1 120 ? 17.536 7.234 -1.069 1.00 93.06 120 PRO A O 1
ATOM 918 N N . SER A 1 121 ? 19.668 7.348 -1.727 1.00 89.31 121 SER A N 1
ATOM 919 C CA . SER A 1 121 ? 19.719 8.817 -1.692 1.00 89.31 121 SER A CA 1
ATOM 920 C C . SER A 1 121 ? 18.842 9.505 -2.745 1.00 89.31 121 SER A C 1
ATOM 922 O O . SER A 1 121 ? 18.621 10.707 -2.647 1.00 89.31 121 SER A O 1
ATOM 924 N N . ASP A 1 122 ? 18.378 8.782 -3.770 1.00 86.00 122 ASP A N 1
ATOM 925 C CA . ASP A 1 122 ? 17.427 9.284 -4.769 1.00 86.00 122 ASP A CA 1
ATOM 926 C C . ASP A 1 122 ? 15.965 9.228 -4.292 1.00 86.00 122 ASP A C 1
ATOM 928 O O . ASP A 1 122 ? 15.077 9.716 -4.992 1.00 86.00 122 ASP A O 1
ATOM 932 N N . TYR A 1 123 ? 15.695 8.697 -3.092 1.00 87.00 123 TYR A N 1
ATOM 933 C CA . TYR A 1 123 ? 14.377 8.794 -2.472 1.00 87.00 123 TYR A CA 1
ATOM 934 C C . TYR A 1 123 ? 14.170 10.137 -1.785 1.00 87.00 123 TYR A C 1
ATOM 936 O O . TYR A 1 123 ? 14.929 10.538 -0.907 1.00 87.00 123 TYR A O 1
ATOM 944 N N . THR A 1 124 ? 13.068 10.797 -2.136 1.00 77.94 124 THR A N 1
ATOM 945 C CA . THR A 1 124 ? 12.609 12.007 -1.441 1.00 77.94 124 THR A CA 1
ATOM 946 C C . THR A 1 124 ? 11.471 11.705 -0.471 1.00 77.94 124 THR A C 1
ATOM 948 O O . THR A 1 124 ? 11.484 12.217 0.646 1.00 77.94 124 THR A O 1
ATOM 951 N N . LYS A 1 125 ? 10.513 10.857 -0.872 1.00 86.19 125 LYS A N 1
ATOM 952 C CA . LYS A 1 125 ? 9.407 10.334 -0.054 1.00 86.19 125 LYS A CA 1
ATOM 953 C C . LYS A 1 125 ? 8.921 8.999 -0.624 1.00 86.19 125 LYS A C 1
ATOM 955 O O . LYS A 1 125 ? 8.969 8.826 -1.838 1.00 86.19 125 LYS A O 1
ATOM 960 N N . ILE A 1 126 ? 8.427 8.104 0.233 1.00 91.38 126 ILE A N 1
ATOM 961 C CA . ILE A 1 126 ? 7.678 6.911 -0.192 1.00 91.38 126 ILE A CA 1
ATOM 962 C C . ILE A 1 126 ? 6.233 7.316 -0.485 1.00 91.38 126 ILE A C 1
ATOM 964 O O . ILE A 1 126 ? 5.590 7.944 0.360 1.00 91.38 126 ILE A O 1
ATOM 968 N N . ALA A 1 127 ? 5.724 6.942 -1.657 1.00 89.88 127 ALA A N 1
ATOM 969 C CA . ALA A 1 127 ? 4.350 7.216 -2.067 1.00 89.88 127 ALA A CA 1
ATOM 970 C C . ALA A 1 127 ? 3.799 6.059 -2.915 1.00 89.88 127 ALA A C 1
ATOM 972 O O . ALA A 1 127 ? 3.870 6.068 -4.142 1.00 89.88 127 ALA A O 1
ATOM 973 N N . CYS A 1 128 ? 3.253 5.051 -2.237 1.00 94.19 128 CYS A N 1
ATOM 974 C CA . CYS A 1 128 ? 2.641 3.882 -2.865 1.00 94.19 128 CYS A CA 1
ATOM 975 C C . CYS A 1 128 ? 1.162 4.130 -3.164 1.00 94.19 128 CYS A C 1
ATOM 977 O O . CYS A 1 128 ? 0.413 4.527 -2.274 1.00 94.19 128 CYS A O 1
ATOM 979 N N . ASP A 1 129 ? 0.718 3.818 -4.372 1.00 94.19 129 ASP A N 1
ATOM 980 C CA . ASP A 1 129 ? -0.701 3.794 -4.731 1.00 94.19 129 ASP A CA 1
ATOM 981 C C . ASP A 1 129 ? -1.411 2.602 -4.087 1.00 94.19 129 ASP A C 1
ATOM 983 O O . ASP A 1 129 ? -2.421 2.752 -3.404 1.00 94.19 129 ASP A O 1
ATOM 987 N N . GLY A 1 130 ? -0.792 1.428 -4.238 1.00 95.88 130 GLY A N 1
ATOM 988 C CA . GLY A 1 130 ? -1.247 0.150 -3.712 1.00 95.88 130 GLY A CA 1
ATOM 989 C C . GLY A 1 130 ? -0.132 -0.591 -2.980 1.00 95.88 130 GLY A C 1
ATOM 990 O O . GLY A 1 130 ? 1.058 -0.459 -3.302 1.00 95.88 130 GLY A O 1
ATOM 991 N N . LEU A 1 131 ? -0.541 -1.396 -2.002 1.00 98.25 131 LEU A N 1
ATOM 992 C CA . LEU A 1 131 ? 0.330 -2.250 -1.204 1.00 98.25 131 LEU A CA 1
ATOM 993 C C . LEU A 1 131 ? -0.050 -3.724 -1.382 1.00 98.25 131 LEU A C 1
ATOM 995 O O . LEU A 1 131 ? -1.221 -4.067 -1.504 1.00 98.25 131 LEU A O 1
ATOM 999 N N . LEU A 1 132 ? 0.943 -4.611 -1.343 1.00 98.25 132 LEU A N 1
ATOM 1000 C CA . LEU A 1 132 ? 0.733 -6.056 -1.264 1.00 98.25 132 LEU A CA 1
ATOM 1001 C C . LEU A 1 132 ? 1.768 -6.670 -0.325 1.00 98.25 132 LEU A C 1
ATOM 1003 O O . LEU A 1 132 ? 2.962 -6.472 -0.527 1.00 98.25 132 LEU A O 1
ATOM 1007 N N . ASN A 1 133 ? 1.339 -7.470 0.650 1.00 97.00 133 ASN A N 1
ATOM 1008 C CA . ASN A 1 133 ? 2.222 -8.411 1.335 1.00 97.00 133 ASN A CA 1
ATOM 1009 C C . ASN A 1 133 ? 1.966 -9.823 0.773 1.00 97.00 133 ASN A C 1
ATOM 1011 O O . ASN A 1 133 ? 0.894 -10.355 1.028 1.00 97.00 133 ASN A O 1
ATOM 1015 N N . PRO A 1 134 ? 2.842 -10.431 -0.046 1.00 97.06 134 PRO A N 1
ATOM 1016 C CA . PRO A 1 134 ? 2.528 -11.704 -0.712 1.00 97.06 134 PRO A CA 1
ATOM 1017 C C . PRO A 1 134 ? 2.586 -12.929 0.209 1.00 97.06 134 PRO A C 1
ATOM 1019 O O . PRO A 1 134 ? 3.347 -12.963 1.171 1.00 97.06 134 PRO A O 1
ATOM 1022 N N . SER A 1 135 ? 1.783 -13.958 -0.076 1.00 95.62 135 SER A N 1
ATOM 1023 C CA . SER A 1 135 ? 1.693 -15.217 0.688 1.00 95.62 135 SER A CA 1
ATOM 1024 C C . SER A 1 135 ? 2.847 -16.159 0.397 1.00 95.62 135 SER A C 1
ATOM 1026 O O . SER A 1 135 ? 3.243 -16.926 1.273 1.00 95.62 135 SER A O 1
ATOM 1028 N N . ARG A 1 136 ? 3.446 -16.013 -0.788 1.00 95.44 136 ARG A N 1
ATOM 1029 C CA . ARG A 1 136 ? 4.712 -16.630 -1.176 1.00 95.44 136 ARG A CA 1
ATOM 1030 C C . ARG A 1 136 ? 5.797 -16.510 -0.112 1.00 95.44 136 ARG A C 1
ATOM 1032 O O . ARG A 1 136 ? 6.569 -17.449 0.055 1.00 95.44 136 ARG A O 1
ATOM 1039 N N . TYR A 1 137 ? 5.844 -15.408 0.630 1.00 96.50 137 TYR A N 1
ATOM 1040 C CA . TYR A 1 137 ? 6.768 -15.234 1.748 1.00 96.50 137 TYR A CA 1
ATOM 1041 C C . TYR A 1 137 ? 6.051 -15.645 3.047 1.00 96.50 137 TYR A C 1
ATOM 1043 O O . TYR A 1 137 ? 5.164 -14.913 3.496 1.00 96.50 137 TYR A O 1
ATOM 1051 N N . PRO A 1 138 ? 6.379 -16.805 3.664 1.00 92.81 138 PRO A N 1
ATOM 1052 C CA . PRO A 1 138 ? 5.564 -17.414 4.724 1.00 92.81 138 PRO A CA 1
ATOM 1053 C C . PRO A 1 138 ? 5.301 -16.509 5.928 1.00 92.81 138 PRO A C 1
ATOM 1055 O O . PRO A 1 138 ? 4.227 -16.550 6.523 1.00 92.81 138 PRO A O 1
ATOM 1058 N N . ASN A 1 139 ? 6.285 -15.683 6.283 1.00 93.62 139 ASN A N 1
ATOM 1059 C CA . ASN A 1 139 ? 6.195 -14.777 7.425 1.00 93.62 139 ASN A CA 1
ATOM 1060 C C . ASN A 1 139 ? 5.458 -13.475 7.091 1.00 93.62 139 ASN A C 1
ATOM 1062 O O . ASN A 1 139 ? 5.239 -12.668 7.989 1.00 93.62 139 ASN A O 1
ATOM 1066 N N . ARG A 1 140 ? 5.085 -13.266 5.819 1.00 94.94 140 ARG A N 1
ATOM 1067 C CA . ARG A 1 140 ? 4.471 -12.032 5.304 1.00 94.94 140 ARG A CA 1
ATOM 1068 C C . ARG A 1 140 ? 5.334 -10.788 5.567 1.00 94.94 140 ARG A C 1
ATOM 1070 O O . ARG A 1 140 ? 4.819 -9.676 5.642 1.00 94.94 140 ARG A O 1
ATOM 1077 N N . ASP A 1 141 ? 6.644 -11.002 5.656 1.00 95.62 141 ASP A N 1
ATOM 1078 C CA . ASP A 1 141 ? 7.693 -10.028 5.959 1.00 95.62 141 ASP A CA 1
ATOM 1079 C C . ASP A 1 141 ? 8.079 -9.151 4.766 1.00 95.62 141 ASP A C 1
ATOM 1081 O O . ASP A 1 141 ? 8.793 -8.174 4.953 1.00 95.62 141 ASP A O 1
ATOM 1085 N N . VAL A 1 142 ? 7.593 -9.453 3.560 1.00 98.44 142 VAL A N 1
ATOM 1086 C CA . VAL A 1 142 ? 7.805 -8.653 2.346 1.00 98.44 142 VAL A CA 1
ATOM 1087 C C . VAL A 1 142 ? 6.580 -7.790 2.053 1.00 98.44 142 VAL A C 1
ATOM 1089 O O . VAL A 1 142 ? 5.456 -8.292 2.013 1.00 98.44 142 VAL A O 1
ATOM 1092 N N . LEU A 1 143 ? 6.808 -6.509 1.767 1.00 98.69 143 LEU A N 1
ATOM 1093 C CA . LEU A 1 143 ? 5.802 -5.550 1.314 1.00 98.69 143 LEU A CA 1
ATOM 1094 C C . LEU A 1 143 ? 6.212 -4.964 -0.035 1.00 98.69 143 LEU A C 1
ATOM 1096 O O . LEU A 1 143 ? 7.306 -4.421 -0.194 1.00 98.69 143 LEU A O 1
ATOM 1100 N N . LEU A 1 144 ? 5.305 -5.064 -0.999 1.00 98.75 144 LEU A N 1
ATOM 1101 C CA . LEU A 1 144 ? 5.432 -4.513 -2.338 1.00 98.75 144 LEU A CA 1
ATOM 1102 C C . LEU A 1 144 ? 4.633 -3.217 -2.404 1.00 98.75 144 LEU A C 1
ATOM 1104 O O . LEU A 1 144 ? 3.422 -3.209 -2.192 1.00 98.75 144 LEU A O 1
ATOM 1108 N N . CYS A 1 145 ? 5.331 -2.132 -2.699 1.00 98.06 145 CYS A N 1
ATOM 1109 C CA . CYS A 1 145 ? 4.816 -0.777 -2.791 1.00 98.06 145 CYS A CA 1
ATOM 1110 C C . CYS A 1 145 ? 4.781 -0.357 -4.263 1.00 98.06 145 CYS A C 1
ATOM 1112 O O . CYS A 1 145 ? 5.823 -0.295 -4.913 1.00 98.06 145 CYS A O 1
ATOM 1114 N N . SER A 1 146 ? 3.587 -0.100 -4.799 1.00 97.31 146 SER A N 1
ATOM 1115 C CA . SER A 1 146 ? 3.417 0.329 -6.194 1.00 97.31 146 SER A CA 1
ATOM 1116 C C . SER A 1 146 ? 3.589 1.840 -6.296 1.00 97.31 146 SER A C 1
ATOM 1118 O O . SER A 1 146 ? 2.668 2.576 -5.959 1.00 97.31 146 SER A O 1
ATOM 1120 N N . GLU A 1 147 ? 4.757 2.320 -6.722 1.00 94.12 147 GLU A N 1
ATOM 1121 C CA . GLU A 1 147 ? 5.039 3.757 -6.832 1.00 94.12 147 GLU A CA 1
ATOM 1122 C C . GLU A 1 147 ? 4.883 4.208 -8.288 1.00 94.12 147 GLU A C 1
AT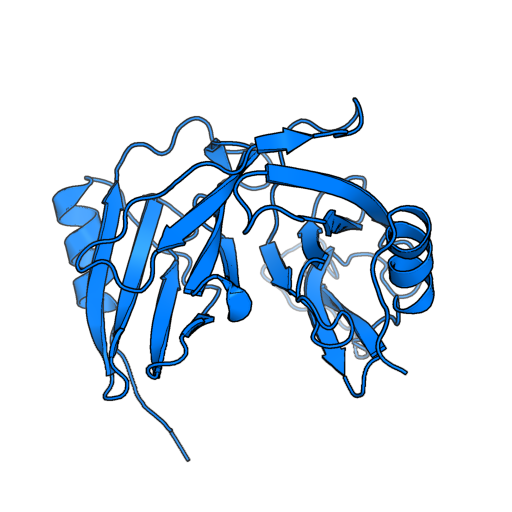OM 1124 O O . GLU A 1 147 ? 5.757 3.947 -9.122 1.00 94.12 147 GLU A O 1
ATOM 1129 N N . ASN A 1 148 ? 3.779 4.898 -8.605 1.00 89.75 148 ASN A N 1
ATOM 1130 C CA . ASN A 1 148 ? 3.442 5.277 -9.984 1.00 89.75 148 ASN A CA 1
ATOM 1131 C C . ASN A 1 148 ? 4.521 6.169 -10.619 1.00 89.75 148 ASN A C 1
ATOM 1133 O O . ASN A 1 148 ? 4.829 6.026 -11.795 1.00 89.75 148 ASN A O 1
ATOM 1137 N N . PHE A 1 149 ? 5.090 7.097 -9.841 1.00 86.25 149 PHE A N 1
ATOM 1138 C CA . PHE A 1 149 ? 5.909 8.207 -10.349 1.00 86.25 149 PHE A CA 1
ATOM 1139 C C . PHE A 1 149 ? 7.366 8.171 -9.879 1.00 86.25 149 PHE A C 1
ATOM 1141 O O . PHE A 1 149 ? 8.087 9.160 -10.008 1.00 86.25 149 PHE A O 1
ATOM 1148 N N . LEU A 1 150 ? 7.823 7.044 -9.327 1.00 88.94 150 LEU A N 1
ATOM 1149 C CA . LEU A 1 150 ? 9.240 6.875 -9.029 1.00 88.94 150 LEU A CA 1
ATOM 1150 C C . LEU A 1 150 ? 10.019 6.656 -10.334 1.00 88.94 150 LEU A C 1
ATOM 1152 O O . LEU A 1 150 ? 9.818 5.665 -11.037 1.00 88.94 150 LEU A O 1
ATOM 1156 N N . GLY A 1 151 ? 10.924 7.580 -10.659 1.00 85.06 151 GLY A N 1
ATOM 1157 C CA . GLY A 1 151 ? 11.584 7.607 -11.967 1.00 85.06 151 GLY A CA 1
ATOM 1158 C C . GLY A 1 151 ? 10.655 8.146 -13.061 1.00 85.06 151 GLY A C 1
ATOM 1159 O O . GLY A 1 151 ? 9.828 9.013 -12.803 1.00 85.06 151 GLY A O 1
ATOM 1160 N N . SER A 1 152 ? 10.801 7.669 -14.300 1.00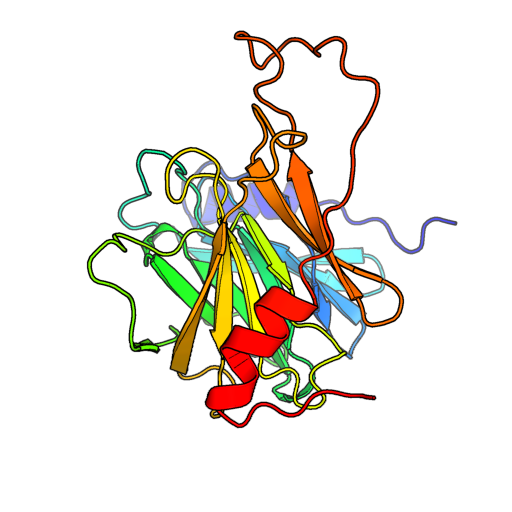 84.25 152 SER A N 1
ATOM 1161 C CA . SER A 1 152 ? 9.976 8.123 -15.435 1.00 84.25 152 SER A CA 1
ATOM 1162 C C . SER A 1 152 ? 8.705 7.298 -15.658 1.00 84.25 152 SER A C 1
ATOM 1164 O O . SER A 1 152 ? 7.750 7.806 -16.239 1.00 84.25 152 SER A O 1
ATOM 1166 N N . THR A 1 153 ? 8.691 6.036 -15.228 1.00 88.81 153 THR A N 1
ATOM 1167 C CA . THR A 1 153 ? 7.611 5.074 -15.519 1.00 88.81 153 THR A CA 1
ATOM 1168 C C . THR A 1 153 ? 7.091 4.342 -14.280 1.00 88.81 153 THR A C 1
ATOM 1170 O O . THR A 1 153 ? 6.243 3.458 -14.403 1.00 88.81 153 THR A O 1
ATOM 1173 N N . GLY A 1 154 ? 7.580 4.703 -13.091 1.00 92.69 154 GLY A N 1
ATOM 1174 C CA . GLY A 1 154 ? 7.234 4.052 -11.832 1.00 92.69 154 GLY A CA 1
ATOM 1175 C C . GLY A 1 154 ? 8.041 2.787 -11.548 1.00 92.69 154 GLY A C 1
ATOM 1176 O O . GLY A 1 154 ? 8.869 2.329 -12.343 1.00 92.69 154 GLY A O 1
ATOM 1177 N N . SER A 1 155 ? 7.833 2.213 -10.368 1.00 95.62 155 SER A N 1
ATOM 1178 C CA . SER A 1 155 ? 8.486 0.974 -9.930 1.00 95.62 155 SER A CA 1
ATOM 1179 C C . SER A 1 155 ? 7.653 0.250 -8.875 1.00 95.62 155 SER A C 1
ATOM 1181 O O . SER A 1 155 ? 6.830 0.861 -8.197 1.00 95.62 155 SER A O 1
ATOM 1183 N N . ILE A 1 156 ? 7.912 -1.047 -8.703 1.00 98.12 156 ILE A N 1
ATOM 1184 C CA . ILE A 1 156 ? 7.522 -1.769 -7.490 1.00 98.12 156 ILE A CA 1
ATOM 1185 C C . ILE A 1 156 ? 8.685 -1.728 -6.513 1.00 98.12 156 ILE A C 1
ATOM 1187 O O . ILE A 1 156 ? 9.727 -2.338 -6.751 1.00 98.12 156 ILE A O 1
ATOM 1191 N N . THR A 1 157 ? 8.505 -1.018 -5.412 1.00 98.00 157 THR A N 1
ATOM 1192 C CA . THR A 1 157 ? 9.494 -0.913 -4.344 1.00 98.00 157 THR A CA 1
ATOM 1193 C C . THR A 1 157 ? 9.270 -2.015 -3.327 1.00 98.00 157 THR A C 1
ATOM 1195 O O . THR A 1 157 ? 8.141 -2.274 -2.914 1.00 98.00 157 THR A O 1
ATOM 1198 N N . VAL A 1 158 ? 10.348 -2.681 -2.930 1.00 98.69 158 VAL A N 1
ATOM 1199 C CA . VAL A 1 158 ? 10.305 -3.845 -2.050 1.00 98.69 158 VAL A CA 1
ATOM 1200 C C . VAL A 1 158 ? 10.858 -3.457 -0.690 1.00 98.69 158 VAL A C 1
ATOM 1202 O O . VAL A 1 158 ? 12.000 -3.004 -0.573 1.00 98.69 158 VAL A O 1
ATOM 1205 N N . PHE A 1 159 ? 10.048 -3.668 0.339 1.00 98.69 159 PHE A N 1
ATOM 1206 C CA . PHE A 1 159 ? 10.431 -3.506 1.733 1.00 98.69 159 PHE A CA 1
ATOM 1207 C C . PHE A 1 159 ? 10.345 -4.841 2.462 1.00 98.69 159 PHE A C 1
ATOM 1209 O O . PHE A 1 159 ? 9.495 -5.671 2.144 1.00 98.69 159 PHE A O 1
ATOM 1216 N N . THR A 1 160 ? 11.200 -5.026 3.463 1.00 98.50 160 THR A N 1
ATOM 1217 C CA . THR A 1 160 ? 11.153 -6.175 4.371 1.00 98.50 160 THR A CA 1
ATOM 1218 C C . THR A 1 160 ? 11.064 -5.724 5.823 1.00 98.50 160 THR A C 1
ATOM 1220 O O . THR A 1 160 ? 11.682 -4.723 6.182 1.00 98.50 160 THR A O 1
ATOM 1223 N N . SER A 1 161 ? 10.368 -6.467 6.679 1.00 98.12 161 SER A N 1
ATOM 1224 C CA . SER A 1 161 ? 10.327 -6.216 8.126 1.00 98.12 161 SER A CA 1
ATOM 1225 C C . SER A 1 161 ? 10.501 -7.507 8.919 1.00 98.12 161 SER A C 1
ATOM 1227 O O . SER A 1 161 ? 9.983 -8.552 8.544 1.00 98.12 161 SER A O 1
ATOM 1229 N N . THR A 1 162 ? 11.213 -7.428 10.042 1.00 96.38 162 THR A N 1
ATOM 1230 C CA . THR A 1 162 ? 11.425 -8.554 10.968 1.00 96.38 162 THR A CA 1
ATOM 1231 C C . THR A 1 162 ? 10.912 -8.260 12.379 1.00 96.38 162 THR A C 1
ATOM 1233 O O . THR A 1 162 ? 11.193 -9.021 13.300 1.00 96.38 162 THR A O 1
ATOM 1236 N N . ASP A 1 163 ? 10.218 -7.137 12.575 1.00 96.81 163 ASP A N 1
ATOM 1237 C CA . ASP A 1 163 ? 9.836 -6.599 13.886 1.00 96.81 163 ASP A CA 1
ATOM 1238 C C . ASP A 1 163 ? 8.372 -6.131 13.922 1.00 96.81 163 ASP A C 1
ATOM 1240 O O . ASP A 1 163 ? 8.037 -5.114 14.529 1.00 96.81 163 ASP A O 1
ATOM 1244 N N . ASP A 1 164 ? 7.488 -6.874 13.251 1.00 96.12 164 ASP A N 1
ATOM 1245 C CA . ASP A 1 164 ? 6.053 -6.573 13.169 1.00 96.12 164 ASP A CA 1
ATOM 1246 C C . ASP A 1 164 ? 5.760 -5.157 12.654 1.00 96.12 164 ASP A C 1
ATOM 1248 O O . ASP A 1 164 ? 4.830 -4.476 13.123 1.00 96.12 164 ASP A O 1
ATOM 1252 N N . TRP A 1 165 ? 6.554 -4.734 11.666 1.00 97.88 165 TRP A N 1
ATOM 1253 C CA . TRP A 1 165 ? 6.446 -3.444 10.994 1.00 97.88 165 TRP A CA 1
ATOM 1254 C C . TRP A 1 165 ? 6.620 -2.257 11.943 1.00 97.88 165 TRP A C 1
ATOM 1256 O O . TRP A 1 165 ? 6.015 -1.207 11.745 1.00 97.88 165 TRP A O 1
ATOM 1266 N N . VAL A 1 166 ? 7.451 -2.404 12.978 1.00 98.25 166 VAL A N 1
ATOM 1267 C CA . VAL A 1 166 ? 7.990 -1.251 13.719 1.00 98.25 166 VAL A CA 1
ATOM 1268 C C . VAL A 1 166 ? 9.032 -0.539 12.855 1.00 98.25 166 VAL A C 1
ATOM 1270 O O . VAL A 1 166 ? 9.068 0.695 12.781 1.00 98.25 166 VAL A O 1
ATOM 1273 N N . SER A 1 167 ? 9.833 -1.313 12.128 1.00 98.31 167 SER A N 1
ATOM 1274 C CA . SER A 1 167 ? 10.726 -0.831 11.090 1.00 98.31 167 SER A CA 1
ATOM 1275 C C . SER A 1 167 ? 10.544 -1.608 9.788 1.00 98.31 167 SER A C 1
ATOM 1277 O O . SER A 1 167 ? 10.029 -2.727 9.748 1.00 98.31 167 SER A O 1
ATOM 1279 N N . ALA A 1 168 ? 10.952 -0.976 8.694 1.00 98.38 168 ALA A N 1
ATOM 1280 C CA . ALA A 1 168 ? 11.031 -1.597 7.387 1.00 98.38 168 ALA A CA 1
ATOM 1281 C C . ALA A 1 168 ? 12.385 -1.272 6.757 1.00 98.38 168 ALA A C 1
ATOM 1283 O O . ALA A 1 168 ? 12.866 -0.138 6.786 1.00 98.38 168 ALA A O 1
ATOM 1284 N N . GLN A 1 169 ? 13.014 -2.277 6.173 1.00 98.06 169 GLN A N 1
ATOM 1285 C CA . GLN A 1 169 ? 14.243 -2.141 5.414 1.00 98.06 169 GLN A CA 1
ATOM 1286 C C . GLN A 1 169 ? 13.911 -2.103 3.925 1.00 98.06 169 GLN A C 1
ATOM 1288 O O . GLN A 1 169 ? 13.206 -2.973 3.422 1.00 98.06 169 GLN A O 1
ATOM 1293 N N . TYR A 1 170 ? 14.451 -1.124 3.203 1.00 98.31 170 TYR A N 1
ATOM 1294 C CA . TYR A 1 170 ? 14.435 -1.134 1.743 1.00 98.31 170 TYR A CA 1
ATOM 1295 C C . TYR A 1 170 ? 15.275 -2.312 1.215 1.00 98.31 170 TYR A C 1
ATOM 1297 O O . TYR A 1 170 ? 16.463 -2.433 1.536 1.00 98.31 170 TYR A O 1
ATOM 1305 N N . ALA A 1 171 ? 14.659 -3.173 0.405 1.00 98.38 171 ALA A N 1
ATOM 1306 C CA . ALA A 1 171 ? 15.302 -4.329 -0.222 1.00 98.38 171 ALA A CA 1
ATOM 1307 C C . ALA A 1 171 ? 15.703 -4.062 -1.680 1.00 98.38 171 ALA A C 1
ATOM 1309 O O . ALA A 1 171 ? 16.645 -4.665 -2.188 1.00 98.38 171 ALA A O 1
ATOM 1310 N N . GLY A 1 172 ? 15.015 -3.141 -2.355 1.00 98.00 172 GLY A N 1
ATOM 1311 C CA . GLY A 1 172 ? 15.256 -2.818 -3.756 1.00 98.00 172 GLY A CA 1
ATOM 1312 C C . GLY A 1 172 ? 14.000 -2.312 -4.451 1.00 98.00 172 GLY A C 1
ATOM 1313 O O . GLY A 1 172 ? 12.970 -2.089 -3.818 1.00 98.00 172 GLY A O 1
ATOM 1314 N N . ARG A 1 173 ? 14.075 -2.171 -5.775 1.00 96.88 173 ARG A N 1
ATOM 1315 C CA . ARG A 1 173 ? 12.920 -1.856 -6.620 1.00 96.88 173 ARG A CA 1
ATOM 1316 C C . ARG A 1 173 ? 12.993 -2.600 -7.947 1.00 96.88 173 ARG A C 1
ATOM 1318 O O . ARG A 1 173 ? 14.083 -2.803 -8.482 1.00 96.88 173 ARG A O 1
ATOM 1325 N N . VAL A 1 174 ? 11.835 -2.962 -8.484 1.00 97.69 174 VAL A N 1
ATOM 1326 C CA . VAL A 1 174 ? 11.669 -3.525 -9.827 1.00 97.69 174 VAL A CA 1
ATOM 1327 C C . VAL A 1 174 ? 11.092 -2.427 -10.729 1.00 97.69 174 VAL A C 1
ATOM 1329 O O . VAL A 1 174 ? 9.947 -2.019 -10.519 1.00 97.69 174 VAL A O 1
ATOM 1332 N N . PRO A 1 175 ? 11.868 -1.889 -11.689 1.00 95.62 175 PRO A N 1
ATOM 1333 C CA . PRO A 1 175 ? 11.411 -0.791 -12.533 1.00 95.62 175 PRO A CA 1
ATOM 1334 C C . PRO A 1 175 ? 10.333 -1.240 -13.525 1.00 95.62 175 PRO A C 1
ATOM 1336 O O . PRO A 1 175 ? 10.421 -2.321 -14.103 1.00 95.62 175 PRO A O 1
ATOM 1339 N N . ASN A 1 176 ? 9.354 -0.371 -13.786 1.00 94.69 176 ASN A N 1
ATOM 1340 C CA . ASN A 1 176 ? 8.359 -0.570 -14.840 1.00 94.69 176 ASN A CA 1
ATOM 1341 C C . ASN A 1 176 ? 8.936 -0.154 -16.203 1.00 94.69 176 ASN A C 1
ATOM 1343 O O . ASN A 1 176 ? 8.645 0.925 -16.714 1.00 94.69 176 ASN A O 1
ATOM 1347 N N . ASN A 1 177 ? 9.836 -0.962 -16.759 1.00 92.31 177 ASN A N 1
ATOM 1348 C CA . ASN A 1 177 ? 10.579 -0.623 -17.977 1.00 92.31 177 ASN A CA 1
ATOM 1349 C C . ASN A 1 177 ? 10.333 -1.582 -19.150 1.00 92.31 177 ASN A C 1
ATOM 1351 O O . ASN A 1 177 ? 11.011 -1.465 -20.173 1.00 92.31 177 ASN A O 1
ATOM 1355 N N . ASP A 1 178 ? 9.372 -2.504 -19.033 1.00 91.56 178 ASP A N 1
ATOM 1356 C CA . ASP A 1 178 ? 8.978 -3.328 -20.172 1.00 91.56 178 ASP A CA 1
ATOM 1357 C C . ASP A 1 178 ? 8.446 -2.413 -21.292 1.00 91.56 178 ASP A C 1
ATOM 1359 O O . ASP A 1 178 ? 7.561 -1.591 -21.040 1.00 91.56 178 ASP A O 1
ATOM 1363 N N . PRO A 1 179 ? 8.929 -2.533 -22.541 1.00 90.12 179 PRO A N 1
ATOM 1364 C CA . PRO A 1 179 ? 8.465 -1.689 -23.641 1.00 90.12 179 PRO A CA 1
ATOM 1365 C C . PRO A 1 179 ? 6.945 -1.728 -23.861 1.00 90.12 179 PRO A C 1
ATOM 1367 O O . PRO A 1 179 ? 6.354 -0.751 -24.319 1.00 90.12 179 PRO A O 1
ATOM 1370 N N . ARG A 1 180 ? 6.283 -2.838 -23.511 1.00 90.44 180 ARG A N 1
ATOM 1371 C CA . ARG A 1 180 ? 4.822 -2.994 -23.609 1.00 90.44 180 ARG A CA 1
ATOM 1372 C C . ARG A 1 180 ? 4.075 -2.197 -22.531 1.00 90.44 180 ARG A C 1
ATOM 1374 O O . ARG A 1 180 ? 2.895 -1.894 -22.712 1.00 90.44 180 ARG A O 1
ATOM 1381 N N . ALA A 1 181 ? 4.764 -1.821 -21.454 1.00 90.88 181 ALA A N 1
ATOM 1382 C CA . ALA A 1 181 ? 4.288 -0.942 -20.391 1.00 90.88 181 ALA A CA 1
ATOM 1383 C C . ALA A 1 181 ? 4.495 0.553 -20.712 1.00 90.88 181 ALA A C 1
ATOM 1385 O O . ALA A 1 181 ? 4.316 1.409 -19.844 1.00 90.88 181 ALA A O 1
ATOM 1386 N N . ALA A 1 182 ? 4.857 0.911 -21.949 1.00 88.94 182 ALA A N 1
ATOM 1387 C CA . ALA A 1 182 ? 4.965 2.308 -22.349 1.00 88.94 182 ALA A CA 1
ATOM 1388 C C . ALA A 1 182 ? 3.677 3.087 -22.025 1.00 88.94 182 ALA A C 1
ATOM 1390 O O . ALA A 1 182 ? 2.569 2.621 -22.314 1.00 88.94 182 ALA A O 1
ATOM 1391 N N . ARG A 1 183 ? 3.857 4.293 -21.464 1.00 88.50 183 ARG A N 1
ATOM 1392 C CA . ARG A 1 183 ? 2.777 5.211 -21.054 1.00 88.50 183 ARG A CA 1
ATOM 1393 C C . ARG A 1 183 ? 1.849 4.624 -19.978 1.00 88.50 183 ARG A C 1
ATOM 1395 O O . ARG A 1 183 ? 0.654 4.909 -19.951 1.00 88.50 183 ARG A O 1
ATOM 1402 N N . SER A 1 184 ? 2.410 3.809 -19.090 1.00 91.56 184 SER A N 1
ATOM 1403 C CA . SER A 1 184 ? 1.707 3.228 -17.949 1.00 91.56 184 SER A CA 1
ATOM 1404 C C . SER A 1 184 ? 2.435 3.503 -16.642 1.00 91.56 184 SER A C 1
ATOM 1406 O O . SER A 1 184 ? 3.625 3.824 -16.644 1.00 91.56 184 SER A O 1
ATOM 1408 N N . PHE A 1 185 ? 1.717 3.316 -15.540 1.00 93.31 185 PHE A N 1
ATOM 1409 C CA . PHE A 1 185 ? 2.265 3.412 -14.198 1.00 93.31 185 PHE A CA 1
ATOM 1410 C C . PHE A 1 185 ? 1.806 2.222 -13.344 1.00 93.31 185 PHE A C 1
ATOM 1412 O O . PHE A 1 185 ? 0.651 1.808 -13.476 1.00 93.31 185 PHE A O 1
ATOM 1419 N N . PRO A 1 186 ? 2.650 1.674 -12.455 1.00 94.88 186 PRO A N 1
ATOM 1420 C CA . PRO A 1 186 ? 2.220 0.683 -11.473 1.00 94.88 186 PRO A CA 1
ATOM 1421 C C . PRO A 1 186 ? 1.173 1.276 -10.542 1.00 94.88 186 PRO A C 1
ATOM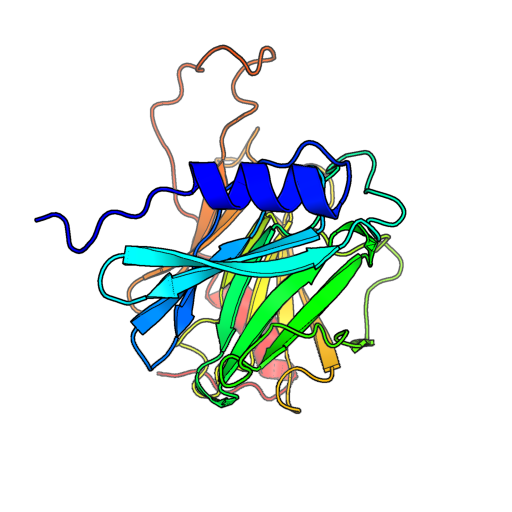 1423 O O . PRO A 1 186 ? 1.446 2.295 -9.918 1.00 94.88 186 PRO A O 1
ATOM 1426 N N . SER A 1 187 ? 0.003 0.648 -10.445 1.00 93.12 187 SER A N 1
ATOM 1427 C CA . SER A 1 187 ? -1.046 1.038 -9.490 1.00 93.12 187 SER A CA 1
ATOM 1428 C C . SER A 1 187 ? -1.250 -0.006 -8.393 1.00 93.12 187 SER A C 1
ATOM 1430 O O . SER A 1 187 ? -1.626 0.326 -7.275 1.00 93.12 187 SER A O 1
ATOM 1432 N N . ALA A 1 188 ? -0.966 -1.275 -8.685 1.00 95.75 188 ALA A N 1
ATOM 1433 C CA . ALA A 1 188 ? -1.007 -2.354 -7.709 1.00 95.75 188 ALA A CA 1
ATOM 1434 C C . ALA A 1 188 ? -0.035 -3.475 -8.091 1.00 95.75 188 ALA A C 1
ATOM 1436 O O . ALA A 1 188 ? 0.412 -3.584 -9.237 1.00 95.75 188 ALA A O 1
ATOM 1437 N N . THR A 1 189 ? 0.212 -4.368 -7.139 1.00 97.50 189 THR A N 1
ATOM 1438 C CA . THR A 1 189 ? 0.815 -5.677 -7.396 1.00 97.50 189 THR A CA 1
ATOM 1439 C C . THR A 1 189 ? -0.201 -6.741 -7.014 1.00 97.50 189 THR A C 1
ATOM 1441 O O . THR A 1 189 ? -0.934 -6.572 -6.041 1.00 97.50 189 THR A O 1
ATOM 1444 N N . VAL A 1 190 ? -0.246 -7.843 -7.757 1.00 97.06 190 VAL A N 1
ATOM 1445 C CA . VAL A 1 190 ? -1.107 -8.989 -7.447 1.00 97.06 190 VAL A CA 1
ATOM 1446 C C . VAL A 1 190 ? -0.292 -10.269 -7.368 1.00 97.06 190 VAL A C 1
ATOM 1448 O O . VAL A 1 190 ? 0.712 -10.428 -8.059 1.00 97.06 190 VAL A O 1
ATOM 1451 N N . GLU A 1 191 ? -0.749 -11.194 -6.534 1.00 97.31 191 GLU A N 1
ATOM 1452 C CA . GLU A 1 191 ? -0.212 -12.546 -6.451 1.00 97.31 191 GLU A CA 1
ATOM 1453 C C . GLU A 1 191 ? -1.202 -13.521 -7.093 1.00 97.31 191 GLU A C 1
ATOM 1455 O O . GLU A 1 191 ? -2.365 -13.591 -6.694 1.00 97.31 191 GLU A O 1
ATOM 1460 N N . ILE A 1 192 ? -0.747 -14.274 -8.092 1.00 96.00 192 ILE A N 1
ATOM 1461 C CA . ILE A 1 192 ? -1.543 -15.282 -8.797 1.00 96.00 192 ILE A CA 1
ATOM 1462 C C . ILE A 1 192 ? -0.730 -16.569 -8.823 1.00 96.00 192 ILE A C 1
ATOM 1464 O O . ILE A 1 192 ? 0.344 -16.607 -9.418 1.00 96.00 192 ILE A O 1
ATOM 1468 N N . ALA A 1 193 ? -1.248 -17.622 -8.185 1.00 93.31 193 ALA A N 1
ATOM 1469 C CA . ALA A 1 193 ? -0.614 -18.942 -8.141 1.00 93.31 193 ALA A CA 1
ATOM 1470 C C . ALA A 1 193 ? 0.882 -18.889 -7.759 1.00 93.31 193 ALA A C 1
ATOM 1472 O O . ALA A 1 193 ? 1.714 -19.492 -8.426 1.00 93.31 193 ALA A O 1
ATOM 1473 N N . GLN A 1 194 ? 1.209 -18.156 -6.685 1.00 93.56 194 GLN A N 1
ATOM 1474 C CA . GLN A 1 194 ? 2.574 -17.939 -6.179 1.00 93.56 194 GLN A CA 1
ATOM 1475 C C . GLN A 1 194 ? 3.491 -17.077 -7.066 1.00 93.56 194 GLN A C 1
ATOM 1477 O O . GLN A 1 194 ? 4.647 -16.878 -6.698 1.00 93.56 194 GLN A O 1
ATOM 1482 N N . SER A 1 195 ? 3.003 -16.529 -8.180 1.00 97.31 195 SER A N 1
ATOM 1483 C CA . SER A 1 195 ? 3.722 -15.536 -8.985 1.00 97.31 195 SER A CA 1
ATOM 1484 C C . SER A 1 195 ? 3.232 -14.122 -8.686 1.00 97.31 195 SER A C 1
ATOM 1486 O O . SER A 1 195 ? 2.055 -13.902 -8.401 1.00 97.31 195 SER A O 1
ATOM 1488 N N . LEU A 1 196 ? 4.138 -13.156 -8.773 1.00 98.31 196 LEU A N 1
ATOM 1489 C CA . LEU A 1 196 ? 3.908 -11.742 -8.503 1.00 98.31 196 LEU A CA 1
ATOM 1490 C C . LEU A 1 196 ? 3.839 -10.974 -9.814 1.00 98.31 196 LEU A C 1
ATOM 1492 O O . LEU A 1 196 ? 4.752 -11.072 -10.630 1.00 98.31 196 LEU A O 1
ATOM 1496 N N . TYR A 1 197 ? 2.795 -10.170 -9.991 1.00 98.00 197 TYR A N 1
ATOM 1497 C CA . TYR A 1 197 ? 2.585 -9.404 -11.212 1.00 98.00 197 TYR A CA 1
ATOM 1498 C C . TYR A 1 197 ? 2.327 -7.932 -10.933 1.00 98.00 197 TYR A C 1
ATOM 1500 O O . TYR A 1 197 ? 1.552 -7.591 -10.039 1.00 98.00 197 TYR A O 1
ATOM 1508 N N . ILE A 1 198 ? 2.900 -7.064 -11.765 1.00 97.12 198 ILE A N 1
ATOM 1509 C CA . ILE A 1 198 ? 2.543 -5.644 -11.787 1.00 97.12 198 ILE A CA 1
ATOM 1510 C C . ILE A 1 198 ? 1.186 -5.481 -12.474 1.00 97.12 198 ILE A C 1
ATOM 1512 O O . ILE A 1 198 ? 1.016 -5.895 -13.624 1.00 97.12 198 ILE A O 1
ATOM 1516 N N . SER A 1 199 ? 0.253 -4.825 -11.785 1.00 95.19 199 SER A N 1
ATOM 1517 C CA . SER A 1 199 ? -0.966 -4.273 -12.367 1.00 95.19 199 SER A CA 1
ATOM 1518 C C . SER A 1 199 ? -0.719 -2.817 -12.743 1.00 95.19 199 SER A C 1
ATOM 1520 O O . SER A 1 199 ? -0.373 -1.983 -11.900 1.00 95.19 199 SER A O 1
ATOM 1522 N N . LEU A 1 200 ? -0.894 -2.514 -14.023 1.00 94.50 200 LEU A N 1
ATOM 1523 C CA . LEU A 1 200 ? -0.595 -1.204 -14.577 1.00 94.50 200 LEU A CA 1
ATOM 1524 C C . LEU A 1 200 ? -1.856 -0.406 -14.866 1.00 94.50 200 LEU A C 1
ATOM 1526 O O . LEU A 1 200 ? -2.836 -0.918 -15.407 1.00 94.50 200 LEU A O 1
ATOM 1530 N N . PHE A 1 201 ? -1.760 0.890 -14.611 1.00 89.31 201 PHE A N 1
ATOM 1531 C CA . PHE A 1 201 ? -2.725 1.877 -15.043 1.00 89.31 201 PHE A CA 1
ATOM 1532 C C . PHE A 1 201 ? -2.207 2.615 -16.285 1.00 89.31 201 PHE A C 1
ATOM 1534 O O . PHE A 1 201 ? -1.195 3.318 -16.241 1.00 89.31 201 PHE A O 1
ATOM 1541 N N . PHE A 1 202 ? -2.914 2.470 -17.408 1.00 89.38 202 PHE A N 1
ATOM 1542 C CA . PHE A 1 202 ? -2.592 3.092 -18.701 1.00 89.38 202 PHE A CA 1
ATOM 1543 C C . PHE A 1 202 ? -3.262 4.464 -18.866 1.00 89.38 202 PHE A C 1
ATOM 1545 O O . PHE A 1 202 ? -3.904 4.760 -19.871 1.00 89.38 202 PHE A O 1
ATOM 1552 N N . TYR A 1 203 ? -3.124 5.313 -17.848 1.00 81.06 203 TYR A N 1
ATOM 1553 C CA . TYR A 1 203 ? -3.728 6.650 -17.815 1.00 81.06 203 TYR A CA 1
ATOM 1554 C C . TYR A 1 203 ? -3.198 7.585 -18.901 1.00 81.06 203 TYR A C 1
ATOM 1556 O O . TYR A 1 203 ? -3.875 8.516 -19.327 1.00 81.06 203 TYR A O 1
ATOM 1564 N N . ALA A 1 204 ? -1.964 7.343 -19.335 1.00 85.44 204 ALA A N 1
ATOM 1565 C CA . ALA A 1 204 ? -1.260 8.228 -20.235 1.00 85.44 204 ALA A CA 1
ATOM 1566 C C . ALA A 1 204 ? -1.353 7.779 -21.692 1.00 85.44 204 ALA A C 1
ATOM 1568 O O . ALA A 1 204 ? -0.546 8.263 -22.463 1.00 85.44 204 ALA A O 1
ATOM 1569 N N . ASP A 1 205 ? -2.263 6.889 -22.109 1.00 85.81 205 ASP A N 1
ATOM 1570 C CA . ASP A 1 205 ? -2.359 6.447 -23.517 1.00 85.81 205 ASP A CA 1
ATOM 1571 C C . ASP A 1 205 ? -2.630 7.595 -24.501 1.00 85.81 205 ASP A C 1
ATOM 1573 O O . ASP A 1 205 ? -2.148 7.575 -25.637 1.00 85.81 205 ASP A O 1
ATOM 1577 N N . THR A 1 206 ? -3.344 8.627 -24.052 1.00 86.00 206 THR A N 1
ATOM 1578 C CA . THR A 1 206 ? -3.488 9.895 -24.773 1.00 86.00 206 THR A C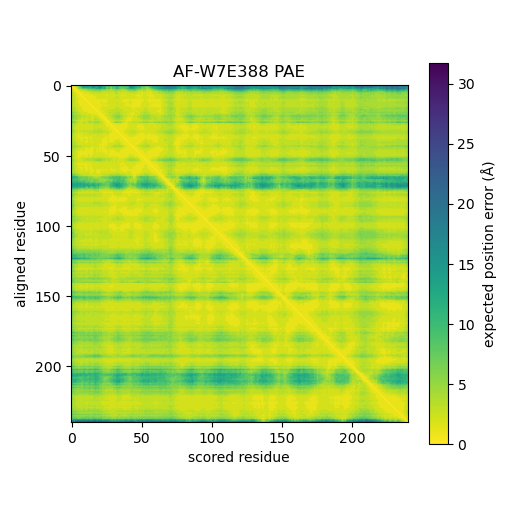A 1
ATOM 1579 C C . THR A 1 206 ? -2.833 11.030 -23.975 1.00 86.00 206 THR A C 1
ATOM 1581 O O . THR A 1 206 ? -2.375 10.831 -22.850 1.00 86.00 206 THR A O 1
ATOM 1584 N N . ASN A 1 207 ? -2.719 12.220 -24.571 1.00 84.75 207 ASN A N 1
ATOM 1585 C CA . ASN A 1 207 ? -2.247 13.409 -23.848 1.00 84.75 207 ASN A CA 1
ATOM 1586 C C . ASN A 1 207 ? -3.374 14.087 -23.043 1.00 84.75 207 ASN A C 1
ATOM 1588 O O . ASN A 1 207 ? -3.103 15.042 -22.321 1.00 84.75 207 ASN A O 1
ATOM 1592 N N . ASP A 1 208 ? -4.614 13.608 -23.181 1.00 85.00 208 ASP A N 1
ATOM 1593 C CA . ASP A 1 208 ? -5.789 14.062 -22.445 1.00 85.00 208 ASP A CA 1
ATOM 1594 C C . ASP A 1 208 ? -6.305 12.927 -21.562 1.00 85.00 208 ASP A C 1
ATOM 1596 O O . ASP A 1 208 ? -6.840 11.914 -22.011 1.00 85.00 208 ASP A O 1
ATOM 1600 N N . THR A 1 209 ? -6.162 13.116 -20.264 1.00 79.38 209 THR A N 1
ATOM 1601 C CA . THR A 1 209 ? -6.469 12.088 -19.285 1.00 79.38 209 THR A CA 1
ATOM 1602 C C . THR A 1 209 ? -7.966 11.865 -19.055 1.00 79.38 209 THR A C 1
ATOM 1604 O O . THR A 1 209 ? -8.350 10.965 -18.310 1.00 79.38 209 THR A O 1
ATOM 1607 N N . SER A 1 210 ? -8.823 12.681 -19.675 1.00 83.25 210 SER A N 1
ATOM 1608 C CA . SER A 1 210 ? -10.279 12.508 -19.673 1.00 83.25 210 SER A CA 1
ATOM 1609 C C . SER A 1 210 ? -10.786 11.619 -20.816 1.00 83.25 210 SER A C 1
ATOM 1611 O O . SER A 1 210 ? -11.968 11.273 -20.849 1.00 83.25 210 SER A O 1
ATOM 1613 N N . ILE A 1 211 ? -9.903 11.223 -21.741 1.00 85.06 211 ILE A N 1
ATOM 1614 C CA . ILE A 1 211 ? -10.250 10.475 -22.949 1.00 85.06 211 ILE A CA 1
ATOM 1615 C C . ILE A 1 211 ? -9.537 9.122 -22.946 1.00 85.06 211 ILE A C 1
ATOM 1617 O O . ILE A 1 211 ? -8.316 9.034 -22.812 1.00 85.06 211 ILE A O 1
ATOM 1621 N N . GLY A 1 212 ? -10.307 8.052 -23.150 1.00 83.94 212 GLY A N 1
ATOM 1622 C CA . GLY A 1 212 ? -9.756 6.712 -23.334 1.00 83.94 212 GLY A CA 1
ATOM 1623 C C . GLY A 1 212 ? -8.932 6.602 -24.621 1.00 83.94 212 GLY A C 1
ATOM 1624 O O . GLY A 1 212 ? -9.343 7.079 -25.679 1.00 83.94 212 GLY A O 1
ATOM 1625 N N . GLY A 1 213 ? -7.769 5.955 -24.537 1.00 87.00 213 GLY A N 1
ATOM 1626 C CA . GLY A 1 213 ? -6.955 5.614 -25.706 1.00 87.00 213 GLY A CA 1
ATOM 1627 C C . GLY A 1 213 ? -7.533 4.464 -26.539 1.00 87.00 213 GLY A C 1
ATOM 1628 O O . GLY A 1 213 ? -8.614 3.947 -26.270 1.00 87.00 213 GLY A O 1
ATOM 1629 N N . ASN A 1 214 ? -6.782 4.024 -27.553 1.00 90.06 214 ASN A N 1
ATOM 1630 C CA . ASN A 1 214 ? -7.150 2.906 -28.435 1.00 90.06 214 ASN A CA 1
ATOM 1631 C C . ASN A 1 214 ? -6.487 1.566 -28.050 1.00 90.06 214 ASN A C 1
ATOM 1633 O O . ASN A 1 214 ? -6.462 0.633 -28.856 1.00 90.06 214 ASN A O 1
ATOM 1637 N N . ARG A 1 215 ? -5.919 1.466 -26.842 1.00 91.19 215 ARG A N 1
ATOM 1638 C CA . ARG A 1 215 ? -5.246 0.257 -26.357 1.00 91.19 215 ARG A CA 1
ATOM 1639 C C . ARG A 1 215 ? -6.239 -0.892 -26.194 1.00 91.19 215 ARG A C 1
ATOM 1641 O O . ARG A 1 215 ? -7.287 -0.746 -25.576 1.00 91.19 215 ARG A O 1
ATOM 1648 N N . SER A 1 216 ? -5.863 -2.060 -26.708 1.00 92.31 216 SER A N 1
ATOM 1649 C CA . SER A 1 216 ? -6.655 -3.297 -26.641 1.00 92.31 216 SER A CA 1
ATOM 1650 C C . SER A 1 216 ? -6.003 -4.407 -25.808 1.00 92.31 216 SER A C 1
ATOM 1652 O O . SER A 1 216 ? -6.578 -5.483 -25.667 1.00 92.31 216 SER A O 1
ATOM 1654 N N . SER A 1 217 ? -4.810 -4.165 -25.255 1.00 91.50 217 SER A N 1
ATOM 1655 C CA . SER A 1 217 ? -4.053 -5.134 -24.458 1.00 91.50 217 SER A CA 1
ATOM 1656 C C . SER A 1 217 ? -3.555 -4.505 -23.160 1.00 91.50 217 SER A C 1
ATOM 1658 O O . SER A 1 217 ? -2.925 -3.447 -23.184 1.00 91.50 217 SER A O 1
ATOM 1660 N N . PHE A 1 218 ? -3.823 -5.188 -22.047 1.00 92.88 218 PHE A N 1
ATOM 1661 C CA . PHE A 1 218 ? -3.524 -4.755 -20.680 1.00 92.88 218 PHE A CA 1
ATOM 1662 C C . PHE A 1 218 ? -2.735 -5.864 -19.967 1.00 92.88 218 PHE A C 1
ATOM 1664 O O . PHE A 1 218 ? -3.302 -6.623 -19.180 1.00 92.88 218 PHE A O 1
ATOM 1671 N N . PRO A 1 219 ? -1.453 -6.049 -20.327 1.00 92.00 219 PRO A N 1
ATOM 1672 C CA . PRO A 1 219 ? -0.651 -7.143 -19.800 1.00 92.00 219 PRO A CA 1
ATOM 1673 C C . PRO A 1 219 ? -0.322 -6.950 -18.317 1.00 92.00 219 PRO A C 1
ATOM 1675 O O . PRO A 1 219 ? -0.046 -5.841 -17.863 1.00 92.00 219 PRO A O 1
ATOM 1678 N N . PHE A 1 220 ? -0.283 -8.072 -17.605 1.00 94.19 220 PHE A N 1
ATOM 1679 C CA . PHE A 1 220 ? 0.310 -8.202 -16.279 1.00 94.19 220 PHE A CA 1
ATOM 1680 C C . PHE A 1 220 ? 1.754 -8.675 -16.455 1.00 94.19 220 PHE A C 1
ATOM 1682 O O . PHE A 1 220 ? 2.007 -9.622 -17.204 1.00 94.19 220 PHE A O 1
ATOM 1689 N N . PHE A 1 221 ? 2.703 -8.020 -15.790 1.00 95.00 221 PHE A N 1
ATOM 1690 C CA . PHE A 1 221 ? 4.129 -8.327 -15.933 1.00 95.00 221 PHE A CA 1
ATOM 1691 C C . PHE A 1 221 ? 4.623 -9.117 -14.732 1.00 95.00 221 PHE A C 1
ATOM 1693 O O . PHE A 1 221 ? 4.565 -8.605 -13.618 1.00 95.00 221 PHE A O 1
ATOM 1700 N N . ASP A 1 222 ? 5.095 -10.343 -14.967 1.00 96.88 222 ASP A N 1
ATOM 1701 C CA . ASP A 1 222 ? 5.670 -11.192 -13.923 1.00 96.88 222 ASP A CA 1
ATOM 1702 C C . ASP A 1 222 ? 6.989 -10.586 -13.423 1.00 96.88 222 ASP A C 1
ATOM 1704 O O . ASP A 1 222 ? 7.907 -10.330 -14.204 1.00 96.88 222 ASP A O 1
ATOM 1708 N N . ILE A 1 223 ? 7.063 -10.350 -12.117 1.00 98.06 223 ILE A N 1
ATOM 1709 C CA . ILE A 1 223 ? 8.231 -9.818 -11.410 1.00 98.06 223 ILE A CA 1
ATOM 1710 C C . ILE A 1 223 ? 8.741 -10.773 -10.330 1.00 98.06 223 ILE A C 1
ATOM 1712 O O . ILE A 1 223 ? 9.592 -10.390 -9.528 1.00 98.06 223 ILE A O 1
ATOM 1716 N N . THR A 1 224 ? 8.244 -12.010 -10.290 1.00 98.06 224 THR A N 1
ATOM 1717 C CA . THR A 1 224 ? 8.506 -12.983 -9.220 1.00 98.06 224 THR A CA 1
ATOM 1718 C C . THR A 1 224 ? 9.999 -13.171 -8.988 1.00 98.06 224 THR A C 1
ATOM 1720 O O . THR A 1 224 ? 10.489 -12.945 -7.885 1.00 98.06 224 THR A O 1
ATOM 1723 N N . SER A 1 225 ? 10.754 -13.496 -10.042 1.00 97.75 225 SER A N 1
ATOM 1724 C CA . SER A 1 225 ? 12.202 -13.701 -9.933 1.00 97.75 225 SER A CA 1
ATOM 1725 C C . SER A 1 225 ? 12.954 -12.425 -9.558 1.00 97.75 225 SER A C 1
ATOM 1727 O O . SER A 1 225 ? 13.979 -12.496 -8.884 1.00 97.75 225 SER A O 1
ATOM 1729 N N . ASN A 1 226 ? 12.465 -11.256 -9.986 1.00 98.44 226 ASN A N 1
ATOM 1730 C CA . ASN A 1 226 ? 13.082 -9.978 -9.645 1.00 98.44 226 ASN A CA 1
ATOM 1731 C C . ASN A 1 226 ? 12.920 -9.678 -8.155 1.00 98.44 226 ASN A C 1
ATOM 1733 O O . ASN A 1 226 ? 13.895 -9.303 -7.515 1.00 98.44 226 ASN A O 1
ATOM 1737 N N . VAL A 1 227 ? 11.723 -9.873 -7.597 1.00 98.44 227 VAL A N 1
ATOM 1738 C CA . VAL A 1 227 ? 11.473 -9.674 -6.163 1.00 98.44 227 VAL A CA 1
ATOM 1739 C C . VAL A 1 227 ? 12.226 -10.718 -5.336 1.00 98.44 227 VAL A C 1
A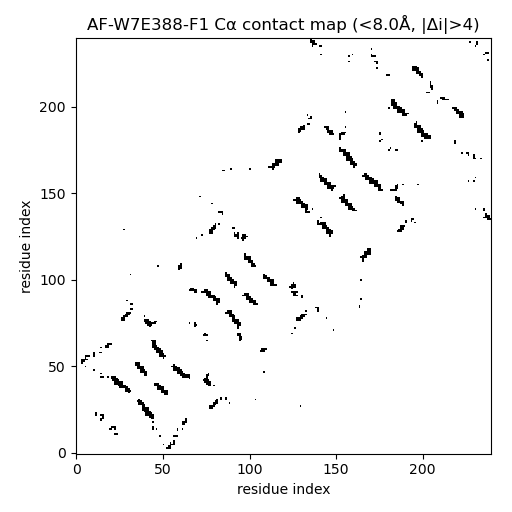TOM 1741 O O . VAL A 1 227 ? 12.929 -10.341 -4.400 1.00 98.44 227 VAL A O 1
ATOM 1744 N N . ASP A 1 228 ? 12.171 -12.001 -5.714 1.00 97.94 228 ASP A N 1
ATOM 1745 C CA . ASP A 1 228 ? 12.879 -13.087 -5.019 1.00 97.94 228 ASP A CA 1
ATOM 1746 C C . ASP A 1 228 ? 14.393 -12.804 -4.934 1.00 97.94 228 ASP A C 1
ATOM 1748 O O . ASP A 1 228 ? 15.007 -12.987 -3.878 1.00 97.94 228 ASP A O 1
ATOM 1752 N N . ALA A 1 229 ? 14.995 -12.269 -6.003 1.00 98.38 229 ALA A N 1
ATOM 1753 C CA . ALA A 1 229 ? 16.405 -11.881 -6.027 1.00 98.38 229 ALA A CA 1
ATOM 1754 C C . ALA A 1 229 ? 16.751 -10.708 -5.088 1.00 98.38 229 ALA A C 1
ATOM 1756 O O . ALA A 1 229 ? 17.886 -10.628 -4.618 1.00 98.38 229 ALA A O 1
ATOM 1757 N N . LEU A 1 230 ? 15.801 -9.811 -4.796 1.00 98.44 230 LEU A N 1
ATOM 1758 C CA . LEU A 1 230 ? 16.002 -8.691 -3.867 1.00 98.44 230 LEU A CA 1
ATOM 1759 C C . LEU A 1 230 ? 15.931 -9.132 -2.401 1.00 98.44 230 LEU A C 1
ATOM 1761 O O . LEU A 1 230 ? 16.663 -8.608 -1.563 1.00 98.44 230 LEU A O 1
ATOM 1765 N N . VAL A 1 231 ? 15.061 -10.094 -2.082 1.00 98.06 231 VAL A N 1
ATOM 1766 C CA . VAL A 1 231 ? 14.763 -10.465 -0.687 1.00 98.06 231 VAL A CA 1
ATOM 1767 C C . VAL A 1 231 ? 15.546 -11.682 -0.193 1.00 98.06 231 VAL A C 1
ATOM 1769 O O . VAL A 1 231 ? 15.859 -11.765 0.995 1.00 98.06 231 VAL A O 1
ATOM 1772 N N . THR A 1 232 ? 15.945 -12.598 -1.082 1.00 97.00 232 THR A N 1
ATOM 1773 C CA . THR A 1 232 ? 16.732 -13.790 -0.708 1.00 97.00 232 THR A CA 1
ATOM 1774 C C . THR A 1 232 ? 18.054 -13.439 -0.004 1.00 97.00 232 THR A C 1
ATOM 1776 O O . THR A 1 232 ? 18.341 -14.035 1.036 1.00 97.00 232 THR A O 1
ATOM 1779 N N . PRO A 1 233 ? 18.852 -12.447 -0.464 1.00 97.06 233 PRO A N 1
ATOM 1780 C CA . PRO A 1 233 ? 20.082 -12.046 0.230 1.00 97.06 233 PRO A CA 1
ATOM 1781 C C . PRO A 1 233 ? 19.851 -11.464 1.632 1.00 97.06 233 PRO A C 1
ATOM 1783 O O . PRO A 1 233 ? 20.795 -11.363 2.414 1.00 97.06 233 PRO A O 1
ATOM 1786 N N . LEU A 1 234 ? 18.613 -11.076 1.952 1.00 96.25 234 LEU A N 1
ATOM 1787 C CA . LEU A 1 234 ? 18.206 -10.575 3.267 1.00 96.25 234 LEU A CA 1
ATOM 1788 C C . LEU A 1 234 ? 17.708 -11.694 4.197 1.00 96.25 234 LEU A C 1
ATOM 1790 O O . LEU A 1 234 ? 17.297 -11.416 5.319 1.00 96.25 234 LEU A O 1
ATOM 1794 N N . GLY A 1 235 ? 17.754 -12.955 3.752 1.00 95.50 235 GLY A N 1
ATOM 1795 C CA . GLY A 1 235 ? 17.336 -14.115 4.540 1.00 95.50 235 GLY A CA 1
ATOM 1796 C C . GLY A 1 235 ? 15.829 -14.383 4.533 1.00 95.50 235 GLY A C 1
ATOM 1797 O O . GLY A 1 235 ? 15.366 -15.216 5.315 1.00 95.50 235 GLY A O 1
ATOM 1798 N N . VAL A 1 236 ? 15.064 -13.714 3.661 1.00 96.25 236 VAL A N 1
ATOM 1799 C CA . VAL A 1 236 ? 13.628 -13.976 3.491 1.00 96.25 236 VAL A CA 1
ATOM 1800 C C . VAL A 1 236 ? 13.418 -15.382 2.932 1.00 96.25 236 VAL A C 1
ATOM 1802 O O . VAL A 1 236 ? 14.075 -15.800 1.976 1.00 96.25 236 VAL A O 1
ATOM 1805 N N . LYS A 1 237 ? 12.481 -16.122 3.531 1.00 94.31 237 LYS A N 1
ATOM 1806 C CA . LYS A 1 237 ? 12.110 -17.469 3.084 1.00 94.31 237 LYS A CA 1
ATOM 1807 C C . LYS A 1 237 ? 11.079 -17.394 1.964 1.00 94.31 237 LYS A C 1
ATOM 1809 O O . LYS A 1 237 ? 10.145 -16.603 2.033 1.00 94.31 237 LYS A O 1
ATOM 1814 N N . ILE A 1 238 ? 11.212 -18.279 0.982 1.00 93.50 238 ILE A N 1
ATOM 1815 C CA . ILE A 1 238 ? 10.285 -18.409 -0.145 1.00 93.50 238 ILE A CA 1
ATOM 1816 C C . ILE A 1 238 ? 9.547 -19.740 -0.005 1.00 93.50 238 ILE A C 1
ATOM 1818 O O . ILE A 1 238 ? 10.171 -20.773 0.240 1.00 93.50 238 ILE A O 1
ATOM 1822 N N . SER A 1 239 ? 8.224 -19.711 -0.141 1.00 85.56 239 SER A N 1
ATOM 1823 C CA . SER A 1 239 ? 7.403 -20.918 -0.247 1.00 85.56 239 SER A CA 1
ATOM 1824 C C . SER A 1 239 ? 7.635 -21.574 -1.607 1.00 85.56 239 SER A C 1
ATOM 1826 O O . SER A 1 239 ? 7.541 -20.908 -2.639 1.00 85.56 239 SER A O 1
ATOM 1828 N N . SER A 1 240 ? 7.955 -22.867 -1.593 1.00 65.31 240 SER A N 1
ATOM 1829 C CA . SER A 1 240 ? 8.012 -23.719 -2.787 1.00 65.31 240 SER A CA 1
ATOM 1830 C C . SER A 1 240 ? 6.623 -24.083 -3.288 1.00 65.31 240 SER A C 1
ATOM 1832 O O . SER A 1 240 ? 5.797 -24.439 -2.414 1.00 65.31 240 SER A O 1
#

Nearest PDB structures (foldseek):
  2p9w-assembly1_A  TM=8.236E-01  e=3.112E-10  Malassezia sympodialis
  8bet-assembly2_C  TM=4.633E-01  e=1.494E-02  Rhodotorula dairenensis
  8bes-assembly2_D  TM=4.617E-01  e=2.739E-02  Rhodotorula dairenensis
  8beu-assembly2_C  TM=4.874E-01  e=4.752E-02  Rhodotorula dairenensis
  8bes-assembly1_A  TM=4.583E-01  e=3.415E-02  Rhodotorula dairenensis

Sequence (240 aa):
KVVFKADLTEFLATVQRETGLATNGIQDIATDSQGYHYVPTSFGAKALARITADGEVRTWYATNKIGTLPPYFPTTYTGLIFHTPSNKLIVTDGPAGTFVTFDTKAAVGIPQNVTITRLPSDYTKIACDGLLNPSRYPNRDVLLCSENFLGSTGSITVFTSTDDWVSAQYAGRVPNNDPRAARSFPSATVEIAQSLYISLFFYADTNDTSIGGNRSSFPFFDITSNVDALVTPLGVKISS

Solvent-accessible surface area (backbone atoms only — not comparable to full-atom values): 12954 Å² total; per-residue (Å²): 131,85,84,64,68,67,72,59,64,65,45,43,52,48,46,26,71,77,44,74,31,73,49,44,53,82,79,48,69,27,58,49,98,84,45,36,34,37,34,34,19,17,27,53,26,39,36,29,39,37,24,46,66,83,23,55,68,41,74,30,33,72,41,61,84,43,76,63,52,40,92,93,54,67,31,27,25,43,10,38,38,54,42,73,91,69,49,26,37,42,32,27,29,28,34,79,28,34,42,29,30,27,53,68,85,47,94,53,53,57,81,41,74,30,46,77,39,77,72,60,89,89,63,89,59,45,57,31,52,17,43,35,60,51,74,42,29,78,80,50,35,44,38,40,28,10,17,37,71,51,75,95,30,8,22,41,36,34,32,36,36,93,58,82,54,50,36,34,36,53,48,50,68,50,71,54,70,55,80,90,49,65,52,29,22,30,43,30,56,48,76,56,97,79,37,34,27,42,37,63,42,64,64,49,63,36,98,47,77,92,48,85,55,90,80,89,78,85,77,66,46,79,43,41,71,62,52,50,65,40,38,44,86,74,69,54,62,74,63,130

Radius of gyration: 17.7 Å; Cα contacts (8 Å, |Δi|>4): 588; chains: 1; bounding box: 44×45×48 Å

Organism: Bipolaris victoriae (strain FI3) (NCBI:txid930091)

pLDDT: mean 93.6, std 6.26, range [63.72, 98.75]

Mean predicted aligned error: 3.82 Å

Foldseek 3Di:
DDQEDADCVVVQVVLCVVAVWRWAQFDDWEAFPQGWIWTFTWDIWTWIWIAHSRHDIDTQDTYNPLADADPVRRTAWAAWYQQHVLCWIWIDGRRVLFIWIFRPPDSHTDTQTAAEPPDDPLDPGHDANYKDQDVQQVNSQKIWGFAFPSDPGTWTWIWGDDDSRSYIYGLGIGDPPDPVCPQWGFNYWDADPLWIWTFIDNQRLDVDSVDDHPDDDGDTHTCRVVNCVSCVVVVTDGDD